Protein AF-A0A2P2KFC8-F1 (afdb_monomer_lite)

Structure (mmCIF, N/CA/C/O backbone):
data_AF-A0A2P2KFC8-F1
#
_entry.id   AF-A0A2P2KFC8-F1
#
loop_
_atom_site.group_PDB
_atom_site.id
_atom_site.type_symbol
_atom_site.label_atom_id
_atom_site.label_alt_id
_atom_site.label_comp_id
_atom_site.label_asym_id
_atom_site.label_entity_id
_atom_site.label_seq_id
_atom_site.pdbx_PDB_ins_code
_atom_site.Cartn_x
_atom_site.Cartn_y
_atom_site.Cartn_z
_atom_site.occupancy
_atom_site.B_iso_or_equiv
_atom_site.auth_seq_id
_atom_site.auth_comp_id
_atom_site.auth_asym_id
_atom_site.auth_atom_id
_atom_site.pdbx_PDB_model_num
ATOM 1 N N . MET A 1 1 ? 71.894 32.673 24.451 1.00 42.66 1 MET A N 1
ATOM 2 C CA . MET A 1 1 ? 70.711 32.259 25.235 1.00 42.66 1 MET A CA 1
ATOM 3 C C . MET A 1 1 ? 69.580 32.000 24.252 1.00 42.66 1 MET A C 1
ATOM 5 O O . MET A 1 1 ? 69.149 32.942 23.603 1.00 42.66 1 MET A O 1
ATOM 9 N N . ASN A 1 2 ? 69.196 30.736 24.054 1.00 50.53 2 ASN A N 1
ATOM 10 C CA . ASN A 1 2 ? 68.074 30.363 23.182 1.00 50.53 2 ASN A CA 1
ATOM 11 C C . ASN A 1 2 ? 66.739 30.653 23.893 1.00 50.53 2 ASN A C 1
ATOM 13 O O . ASN A 1 2 ? 66.650 30.375 25.091 1.00 50.53 2 ASN A O 1
ATOM 17 N N . PRO A 1 3 ? 65.706 31.169 23.203 1.00 61.44 3 PRO A N 1
ATOM 18 C CA . PRO A 1 3 ? 64.379 31.303 23.787 1.00 61.44 3 PRO A CA 1
ATOM 19 C C . PRO A 1 3 ? 63.729 29.922 23.954 1.00 61.44 3 PRO A C 1
ATOM 21 O O . PRO A 1 3 ? 63.793 29.071 23.066 1.00 61.44 3 PRO A O 1
ATOM 24 N N . VAL A 1 4 ? 63.118 29.702 25.118 1.00 58.75 4 VAL A N 1
ATOM 25 C CA . VAL A 1 4 ? 62.389 28.475 25.461 1.00 58.75 4 VAL A CA 1
ATOM 26 C C . VAL A 1 4 ? 61.077 28.436 24.657 1.00 58.75 4 VAL A C 1
ATOM 28 O O . VAL A 1 4 ? 60.384 29.456 24.612 1.00 58.75 4 VAL A O 1
ATOM 31 N N . PRO A 1 5 ? 60.699 27.312 24.020 1.00 57.22 5 PRO A N 1
ATOM 32 C CA . PRO A 1 5 ? 59.450 27.231 23.269 1.00 57.22 5 PRO A CA 1
ATOM 33 C C . PRO A 1 5 ? 58.244 27.254 24.216 1.00 57.22 5 PRO A C 1
ATOM 35 O O . PRO A 1 5 ? 58.197 26.492 25.181 1.00 57.22 5 PRO A O 1
ATOM 38 N N . PHE A 1 6 ? 57.244 28.084 23.915 1.00 58.66 6 PHE A N 1
ATOM 39 C CA . PHE A 1 6 ? 55.929 28.008 24.551 1.00 58.66 6 PHE A CA 1
ATOM 40 C C . PHE A 1 6 ? 55.237 26.702 24.141 1.00 58.66 6 PHE A C 1
ATOM 42 O O . PHE A 1 6 ? 54.884 26.517 22.976 1.00 58.66 6 PHE A O 1
ATOM 49 N N . THR A 1 7 ? 55.012 25.801 25.093 1.00 61.75 7 THR A N 1
ATOM 50 C CA . THR A 1 7 ? 54.136 24.639 24.918 1.00 61.75 7 THR A CA 1
ATOM 51 C C . THR A 1 7 ? 52.706 25.029 25.291 1.00 61.75 7 THR A C 1
ATOM 53 O O . THR A 1 7 ? 52.399 25.315 26.446 1.00 61.75 7 THR A O 1
ATOM 56 N N . ALA A 1 8 ? 51.813 25.073 24.299 1.00 62.62 8 ALA A N 1
ATOM 57 C CA . ALA A 1 8 ? 50.383 25.256 24.534 1.00 62.62 8 ALA A CA 1
ATOM 58 C C . ALA A 1 8 ? 49.813 24.024 25.258 1.00 62.62 8 ALA A C 1
ATOM 60 O O . ALA A 1 8 ? 50.032 22.890 24.827 1.00 62.62 8 ALA A O 1
ATOM 61 N N . ALA A 1 9 ? 49.091 24.242 26.359 1.00 69.00 9 ALA A N 1
ATOM 62 C CA . ALA A 1 9 ? 48.398 23.174 27.072 1.00 69.00 9 ALA A CA 1
ATOM 63 C C . ALA A 1 9 ? 47.293 22.556 26.185 1.00 69.00 9 ALA A C 1
ATOM 65 O O . ALA A 1 9 ? 46.643 23.286 25.429 1.00 69.00 9 ALA A O 1
ATOM 66 N N . PRO A 1 10 ? 47.061 21.231 26.258 1.00 69.94 10 PRO A N 1
ATOM 67 C CA . PRO A 1 10 ? 46.001 20.584 25.494 1.00 69.94 10 PRO A CA 1
ATOM 68 C C . PRO A 1 10 ? 44.621 21.129 25.910 1.00 69.94 10 PRO A C 1
ATOM 70 O O . PRO A 1 10 ? 44.407 21.399 27.095 1.00 69.94 10 PRO A O 1
ATOM 73 N N . PRO A 1 11 ? 43.678 21.299 24.961 1.00 68.44 11 PRO A N 1
ATOM 74 C CA . PRO A 1 11 ? 42.333 21.763 25.278 1.00 68.44 11 PRO A CA 1
ATOM 75 C C . PRO A 1 11 ? 41.652 20.795 26.259 1.00 68.44 11 PRO A C 1
ATOM 77 O O . PRO A 1 11 ? 41.889 19.584 26.179 1.00 68.44 11 PRO A O 1
ATOM 80 N N . PRO A 1 12 ? 40.809 21.298 27.181 1.00 71.44 12 PRO A N 1
ATOM 81 C CA . PRO A 1 12 ? 40.103 20.447 28.126 1.00 71.44 12 PRO A CA 1
ATOM 82 C C . PRO A 1 12 ? 39.275 19.392 27.372 1.00 71.44 12 PRO A C 1
ATOM 84 O O . PRO A 1 12 ? 38.694 19.704 26.326 1.00 71.44 12 PRO A O 1
ATOM 87 N N . PRO A 1 13 ? 39.213 18.145 27.873 1.00 69.75 13 PRO A N 1
ATOM 88 C CA . PRO A 1 13 ? 38.404 17.115 27.250 1.00 69.75 13 PRO A CA 1
ATOM 89 C C . PRO A 1 13 ? 36.943 17.561 27.266 1.00 69.75 13 PRO A C 1
ATOM 91 O O . PRO A 1 13 ? 36.371 17.806 28.329 1.00 69.75 13 PRO A O 1
ATOM 94 N N . TRP A 1 14 ? 36.344 17.677 26.081 1.00 67.06 14 TRP A N 1
ATOM 95 C CA . TRP A 1 14 ? 34.904 17.855 25.937 1.00 67.06 14 TRP A CA 1
ATOM 96 C C . TRP A 1 14 ? 34.192 16.778 26.768 1.00 67.06 14 TRP A C 1
ATOM 98 O O . TRP A 1 14 ? 34.606 15.613 26.696 1.00 67.06 14 TRP A O 1
ATOM 108 N N . PRO A 1 15 ? 33.144 17.115 27.545 1.00 66.31 15 PRO A N 1
ATOM 109 C CA . PRO A 1 15 ? 32.332 16.099 28.194 1.00 66.31 15 PRO A CA 1
ATOM 110 C C . PRO A 1 15 ? 31.900 15.101 27.126 1.00 66.31 15 PRO A C 1
ATOM 112 O O . PRO A 1 15 ? 31.372 15.506 26.087 1.00 66.31 15 PRO A O 1
ATOM 115 N N . GLN A 1 16 ? 32.173 13.813 27.347 1.00 58.12 16 GLN A N 1
ATOM 116 C CA . GLN A 1 16 ? 31.699 12.765 26.456 1.00 58.12 16 GLN A CA 1
ATOM 117 C C . GLN A 1 16 ? 30.181 12.923 26.358 1.00 58.12 16 GLN A C 1
ATOM 119 O O . GLN A 1 16 ? 29.468 12.674 27.329 1.00 58.12 16 GLN A O 1
ATOM 124 N N . MET A 1 17 ? 29.693 13.405 25.211 1.00 55.25 17 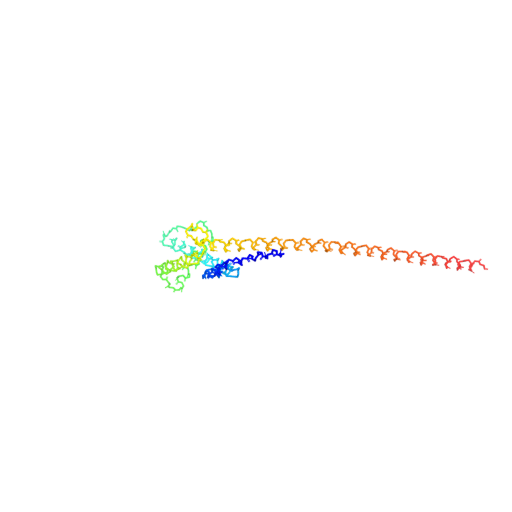MET A N 1
ATOM 125 C CA . MET A 1 17 ? 28.272 13.395 24.898 1.00 55.25 17 MET A CA 1
ATOM 126 C C . MET A 1 17 ? 27.861 11.931 24.900 1.00 55.25 17 MET A C 1
ATOM 128 O O . MET A 1 17 ? 28.102 11.205 23.935 1.00 55.25 17 MET A O 1
ATOM 132 N N . VAL A 1 18 ? 27.300 11.482 26.020 1.00 56.09 18 VAL A N 1
ATOM 133 C CA . VAL A 1 18 ? 26.642 10.187 26.106 1.00 56.09 18 VAL A CA 1
ATOM 134 C C . VAL A 1 18 ? 25.615 10.186 24.972 1.00 56.09 18 VAL A C 1
ATOM 136 O O . VAL A 1 18 ? 24.834 11.142 24.890 1.00 56.09 18 VAL A O 1
ATOM 139 N N . PRO A 1 19 ? 25.636 9.203 24.051 1.00 56.59 19 PRO A N 1
ATOM 140 C CA . PRO A 1 19 ? 24.612 9.110 23.024 1.00 56.59 19 PRO A CA 1
ATOM 141 C C . PRO A 1 19 ? 23.253 9.200 23.721 1.00 56.59 19 PRO A C 1
ATOM 143 O O . PRO A 1 19 ? 23.065 8.472 24.704 1.00 56.59 19 PRO A O 1
ATOM 146 N N . PRO A 1 20 ? 22.334 10.084 23.285 1.00 60.25 20 PRO A N 1
ATOM 147 C CA . PRO A 1 20 ? 20.998 10.119 23.851 1.00 60.25 20 PRO A CA 1
ATOM 148 C C . PRO A 1 20 ? 20.475 8.689 23.840 1.00 60.25 20 PRO A C 1
ATOM 150 O O . PRO A 1 20 ? 20.523 8.034 22.792 1.00 60.25 20 PRO A O 1
ATOM 153 N N . TYR A 1 21 ? 20.079 8.187 25.014 1.00 48.47 21 TYR A N 1
ATOM 154 C CA . TYR A 1 21 ? 19.440 6.882 25.149 1.00 48.47 21 TYR A CA 1
ATOM 155 C C . TYR A 1 21 ? 18.444 6.760 23.992 1.00 48.47 21 TYR A C 1
ATOM 157 O O . TYR A 1 21 ? 17.629 7.675 23.838 1.00 48.47 21 TYR A O 1
ATOM 165 N N . PRO A 1 22 ? 18.532 5.738 23.118 1.00 53.19 22 PRO A N 1
ATOM 166 C CA . PRO A 1 22 ? 17.584 5.630 22.028 1.00 53.19 22 PRO A CA 1
ATOM 167 C C . PRO A 1 22 ? 16.204 5.572 22.668 1.00 53.19 22 PRO A C 1
ATOM 169 O O . PRO A 1 22 ? 15.913 4.635 23.414 1.00 53.19 22 PRO A O 1
ATOM 172 N N . SER A 1 23 ? 15.393 6.609 22.431 1.00 53.78 23 SER A N 1
ATOM 173 C CA . SER A 1 23 ? 14.038 6.679 22.956 1.00 53.78 23 SER A CA 1
ATOM 174 C C . SER A 1 23 ? 13.364 5.336 22.660 1.00 53.78 23 SER A C 1
ATOM 176 O O . SER A 1 23 ? 13.475 4.861 21.523 1.00 53.78 23 SER A O 1
ATOM 178 N N . PRO A 1 24 ? 12.685 4.695 23.628 1.00 52.31 24 PRO A N 1
ATOM 179 C CA . PRO A 1 24 ? 12.022 3.398 23.437 1.00 52.31 24 PRO A CA 1
ATOM 180 C C . PRO A 1 24 ? 11.075 3.353 22.222 1.00 52.31 24 PRO A C 1
ATOM 182 O O . PRO A 1 24 ? 10.747 2.287 21.710 1.00 52.31 24 PRO A O 1
ATOM 185 N N . SER A 1 25 ? 10.679 4.524 21.721 1.00 54.34 25 SER A N 1
ATOM 186 C CA . SER A 1 25 ? 9.825 4.743 20.558 1.00 54.34 25 SER A CA 1
ATOM 187 C C . SER A 1 25 ? 10.565 4.854 19.201 1.00 54.34 25 SER A C 1
ATOM 189 O O . SER A 1 25 ? 9.947 4.765 18.138 1.00 54.34 25 SER A O 1
ATOM 191 N N . SER A 1 26 ? 11.906 4.865 19.181 1.00 57.12 26 SER A N 1
ATOM 192 C CA . SER A 1 26 ? 12.724 4.785 17.950 1.00 57.12 26 SER A CA 1
ATOM 193 C C . SER A 1 26 ? 12.387 3.551 17.092 1.00 57.12 26 SER A C 1
ATOM 195 O O . SER A 1 26 ? 12.482 3.581 15.862 1.00 57.12 26 SER A O 1
ATOM 197 N N . GLY A 1 27 ? 11.917 2.469 17.727 1.00 69.44 27 GLY A N 1
ATOM 198 C CA . GLY A 1 27 ? 11.456 1.267 17.037 1.00 69.44 27 GLY A CA 1
ATOM 199 C C . GLY A 1 27 ? 10.165 1.460 16.235 1.00 69.44 27 GLY A C 1
ATOM 200 O O . GLY A 1 27 ? 10.021 0.834 15.183 1.00 69.44 27 GLY A O 1
ATOM 201 N N . PHE A 1 28 ? 9.237 2.319 16.674 1.00 83.50 28 PHE A N 1
ATOM 202 C CA . PHE A 1 28 ? 7.947 2.498 15.998 1.00 83.50 28 PHE A CA 1
ATOM 203 C C . PHE A 1 28 ? 8.134 3.052 14.585 1.00 83.50 28 PHE A C 1
ATOM 205 O O . PHE A 1 28 ? 7.653 2.447 13.630 1.00 83.50 28 PHE A O 1
ATOM 212 N N . TRP A 1 29 ? 8.932 4.117 14.437 1.00 88.12 29 TRP A N 1
ATOM 213 C CA . TRP A 1 29 ? 9.228 4.778 13.155 1.00 88.12 29 TRP A CA 1
ATOM 214 C C . TRP A 1 29 ? 10.119 3.960 12.203 1.00 88.12 29 TRP A C 1
ATOM 216 O O . TRP A 1 29 ? 10.545 4.442 11.147 1.00 88.12 29 TRP A O 1
ATOM 226 N N . GLY A 1 30 ? 10.405 2.699 12.533 1.00 86.19 30 GLY A N 1
ATOM 227 C CA . GLY A 1 30 ? 11.004 1.747 11.609 1.00 86.19 30 GLY A CA 1
ATOM 228 C C . GLY A 1 30 ? 10.066 1.453 10.434 1.00 86.19 30 GLY A C 1
ATOM 229 O O . GLY A 1 30 ? 8.894 1.155 10.626 1.00 86.19 30 GLY A O 1
ATOM 230 N N . ASN A 1 31 ? 10.585 1.475 9.200 1.00 83.75 31 ASN A N 1
ATOM 231 C CA . ASN A 1 31 ? 9.779 1.302 7.979 1.00 83.75 31 ASN A CA 1
ATOM 232 C C . ASN A 1 31 ? 8.887 0.042 8.013 1.00 83.75 31 ASN A C 1
ATOM 234 O O . ASN A 1 31 ? 7.701 0.118 7.711 1.00 83.75 31 ASN A O 1
ATOM 238 N N . ARG A 1 32 ? 9.438 -1.107 8.434 1.00 86.81 32 ARG A N 1
ATOM 239 C CA . ARG A 1 32 ? 8.676 -2.361 8.541 1.00 86.81 32 ARG A CA 1
ATOM 240 C C . ARG A 1 32 ? 7.545 -2.262 9.568 1.00 86.81 32 ARG A C 1
ATOM 242 O O . ARG A 1 32 ? 6.440 -2.699 9.272 1.00 86.81 32 ARG A O 1
ATOM 249 N N . ASN A 1 33 ? 7.819 -1.648 10.716 1.00 88.81 33 ASN A N 1
ATOM 250 C CA . ASN A 1 33 ? 6.876 -1.536 11.824 1.00 88.81 33 ASN A CA 1
ATOM 251 C C . ASN A 1 33 ? 5.736 -0.575 11.477 1.00 88.81 33 ASN A C 1
ATOM 253 O O . ASN A 1 33 ? 4.576 -0.954 11.591 1.00 88.81 33 ASN A O 1
ATOM 257 N N . VAL A 1 34 ? 6.040 0.622 10.957 1.00 90.69 34 VAL A N 1
ATOM 258 C CA . VAL A 1 34 ? 5.005 1.561 10.487 1.00 90.69 34 VAL A CA 1
ATOM 259 C C . VAL A 1 34 ? 4.149 0.927 9.392 1.00 90.69 34 VAL A C 1
ATOM 261 O O . VAL A 1 34 ? 2.929 1.048 9.420 1.00 90.69 34 VAL A O 1
ATOM 264 N N . HIS A 1 35 ? 4.764 0.219 8.440 1.00 90.50 35 HIS A N 1
ATOM 265 C CA . HIS A 1 35 ? 4.032 -0.446 7.359 1.00 90.50 35 HIS A CA 1
ATOM 266 C C . HIS A 1 35 ? 3.086 -1.541 7.869 1.00 90.50 35 HIS A C 1
ATOM 268 O O . HIS A 1 35 ? 1.943 -1.618 7.426 1.00 90.50 35 HIS A O 1
ATOM 274 N N . GLU A 1 36 ? 3.541 -2.377 8.801 1.00 92.38 36 GLU A N 1
ATOM 275 C CA . GLU A 1 36 ? 2.716 -3.410 9.433 1.00 92.38 36 GLU A CA 1
ATOM 276 C C . GLU A 1 36 ? 1.563 -2.800 10.239 1.00 92.38 36 GLU A C 1
ATOM 278 O O . GLU A 1 36 ? 0.415 -3.189 10.044 1.00 92.38 36 GLU A O 1
ATOM 283 N N . ARG A 1 37 ? 1.828 -1.763 11.045 1.00 91.62 37 ARG A N 1
ATOM 284 C CA . ARG A 1 3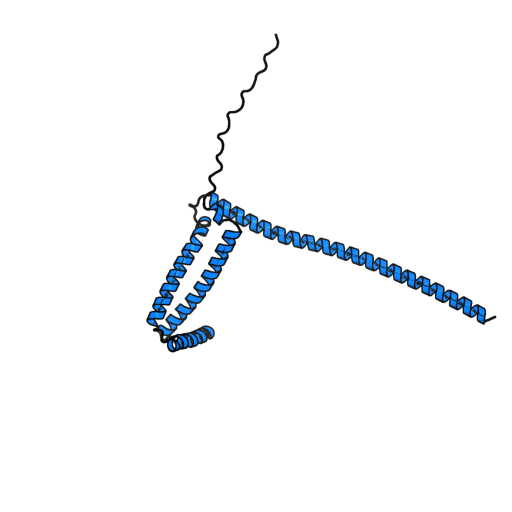7 ? 0.787 -1.056 11.810 1.00 91.62 37 ARG A CA 1
ATOM 285 C C . ARG A 1 37 ? -0.251 -0.389 10.914 1.00 91.62 37 ARG A C 1
ATOM 287 O O . ARG A 1 37 ? -1.439 -0.464 11.204 1.00 91.62 37 ARG A O 1
ATOM 294 N N . LEU A 1 38 ? 0.171 0.227 9.809 1.00 93.25 38 LEU A N 1
ATOM 295 C CA . LEU A 1 38 ? -0.758 0.807 8.835 1.00 93.25 38 LEU A CA 1
ATOM 296 C C . LEU A 1 38 ? -1.603 -0.263 8.135 1.00 93.25 38 LEU A C 1
ATOM 298 O O . LEU A 1 38 ? -2.777 -0.016 7.868 1.00 93.25 38 LEU A O 1
ATOM 302 N N . ARG A 1 39 ? -1.040 -1.448 7.867 1.00 95.06 39 ARG A N 1
ATOM 303 C CA . ARG A 1 39 ? -1.798 -2.587 7.332 1.00 95.06 39 ARG A CA 1
ATOM 304 C C . ARG A 1 39 ? -2.853 -3.062 8.331 1.00 95.06 39 ARG A C 1
ATOM 306 O O . ARG A 1 39 ? -4.022 -3.127 7.979 1.00 95.06 39 ARG A O 1
ATOM 313 N N . GLU A 1 40 ? -2.462 -3.316 9.576 1.00 94.94 40 GLU A N 1
ATOM 314 C CA . GLU A 1 40 ? -3.395 -3.733 10.631 1.00 94.94 40 GLU A CA 1
ATOM 315 C C . GLU A 1 40 ? -4.503 -2.697 10.875 1.00 94.94 40 GLU A C 1
ATOM 317 O O . GLU A 1 40 ? -5.654 -3.057 11.139 1.00 94.94 40 GLU A O 1
ATOM 322 N N . LEU A 1 41 ? -4.168 -1.405 10.796 1.00 95.88 41 LEU A N 1
ATOM 323 C CA . LEU A 1 41 ? -5.133 -0.314 10.890 1.00 95.88 41 LEU A CA 1
ATOM 324 C C . LEU A 1 41 ? -6.102 -0.332 9.702 1.00 95.88 41 LEU A C 1
ATOM 326 O O . LEU A 1 41 ? -7.305 -0.176 9.895 1.00 95.88 41 LEU A O 1
ATOM 330 N N . GLN A 1 42 ? -5.604 -0.556 8.483 1.00 96.19 42 GLN A N 1
ATOM 331 C CA . GLN A 1 42 ? -6.437 -0.680 7.287 1.00 96.19 42 GLN A CA 1
ATOM 332 C C . GLN A 1 42 ? -7.414 -1.860 7.394 1.00 96.19 42 GLN A C 1
ATOM 334 O O . GLN A 1 42 ? -8.597 -1.692 7.093 1.00 96.19 42 GLN A O 1
ATOM 339 N N . ASP A 1 43 ? -6.951 -3.015 7.873 1.00 96.00 43 ASP A N 1
ATOM 340 C CA . ASP A 1 43 ? -7.789 -4.200 8.083 1.00 96.00 43 ASP A CA 1
ATOM 341 C C . ASP A 1 43 ? -8.850 -3.942 9.165 1.00 96.00 43 ASP A C 1
ATOM 343 O O . ASP A 1 43 ? -10.027 -4.266 8.998 1.00 96.00 43 ASP A O 1
ATOM 347 N N . THR A 1 44 ? -8.460 -3.277 10.257 1.00 96.38 44 THR A N 1
ATOM 348 C CA . THR A 1 44 ? -9.385 -2.926 11.346 1.00 96.38 44 THR A CA 1
ATOM 349 C C . THR A 1 44 ? -10.420 -1.892 10.891 1.00 96.38 44 THR A C 1
ATOM 351 O O . THR A 1 44 ? -11.586 -2.002 11.259 1.00 96.38 44 THR A O 1
ATOM 354 N N . LEU A 1 45 ? -10.050 -0.935 10.033 1.00 95.94 45 LEU A N 1
ATOM 355 C CA . LEU A 1 45 ? -10.988 0.007 9.411 1.00 95.94 45 LEU A CA 1
ATOM 356 C C . LEU A 1 45 ? -11.952 -0.676 8.436 1.00 95.94 45 LEU A C 1
ATOM 358 O O . LEU A 1 45 ? -13.118 -0.291 8.365 1.00 95.94 45 LEU A O 1
ATOM 362 N N . ALA A 1 46 ? -11.492 -1.674 7.679 1.00 95.81 46 ALA A N 1
ATOM 363 C CA . ALA A 1 46 ? -12.369 -2.459 6.814 1.00 95.81 46 ALA A CA 1
ATOM 364 C C . ALA A 1 46 ? -13.421 -3.211 7.643 1.00 95.81 46 ALA A C 1
ATOM 366 O O . ALA A 1 46 ? -14.607 -3.164 7.316 1.00 95.81 46 ALA A O 1
ATOM 367 N N . LEU A 1 47 ? -13.002 -3.812 8.761 1.00 95.81 47 LEU A N 1
ATOM 368 C CA . LEU A 1 47 ? -13.908 -4.456 9.708 1.00 95.81 47 LEU A CA 1
ATOM 369 C C . LEU A 1 47 ? -14.865 -3.450 10.370 1.00 95.81 47 LEU A C 1
ATOM 371 O O . LEU A 1 47 ? -16.051 -3.737 10.487 1.00 95.81 47 LEU A O 1
ATOM 375 N N . ALA A 1 48 ? -14.389 -2.252 10.726 1.00 95.19 48 ALA A N 1
ATOM 376 C CA . ALA A 1 48 ? -15.225 -1.171 11.257 1.00 95.19 48 ALA A CA 1
ATOM 377 C C . ALA A 1 48 ? -16.361 -0.800 10.300 1.00 95.19 48 ALA A C 1
ATOM 379 O O . ALA A 1 48 ? -17.509 -0.675 10.710 1.00 95.19 48 ALA A O 1
ATOM 380 N N . LYS A 1 49 ? -16.037 -0.657 9.009 1.00 94.38 49 LYS A N 1
ATOM 381 C CA . LYS A 1 49 ? -17.014 -0.339 7.961 1.00 94.38 49 LYS A CA 1
ATOM 382 C C . LYS A 1 49 ? -18.020 -1.465 7.753 1.00 94.38 49 LYS A C 1
ATOM 384 O O . LYS A 1 49 ? -19.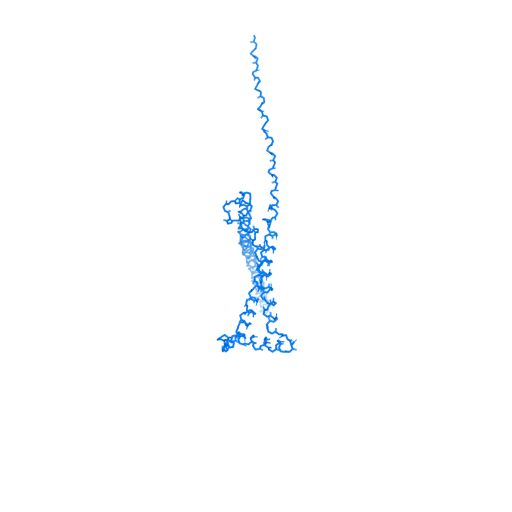181 -1.186 7.485 1.00 94.38 49 LYS A O 1
ATOM 389 N N . ALA A 1 50 ? -17.588 -2.721 7.852 1.00 92.44 50 ALA A N 1
ATOM 390 C CA . ALA A 1 50 ? -18.502 -3.858 7.792 1.00 92.44 50 ALA A CA 1
ATOM 391 C C . ALA A 1 50 ? -19.457 -3.863 8.998 1.00 92.44 50 ALA A C 1
ATOM 393 O O . ALA A 1 50 ? -20.663 -3.973 8.812 1.00 92.44 50 ALA A O 1
ATOM 394 N N . MET A 1 51 ? -18.925 -3.646 10.205 1.00 93.88 51 MET A N 1
ATOM 395 C CA . MET A 1 51 ? -19.711 -3.552 11.439 1.00 93.88 51 MET A CA 1
ATOM 396 C C . MET A 1 51 ? -20.698 -2.377 11.409 1.00 93.88 51 MET A C 1
ATOM 398 O O . MET A 1 51 ? -21.830 -2.511 11.856 1.00 93.88 51 MET A O 1
ATOM 402 N N . GLN A 1 52 ? -20.301 -1.235 10.841 1.00 92.56 52 GLN A N 1
ATOM 403 C CA . GLN A 1 52 ? -21.197 -0.097 10.640 1.00 92.56 52 GLN A CA 1
ATOM 404 C C . GLN A 1 52 ? -22.423 -0.494 9.805 1.00 92.56 52 GLN A C 1
ATOM 406 O O . GLN A 1 52 ? -23.541 -0.193 10.204 1.00 92.56 52 GLN A O 1
ATOM 411 N N . LYS A 1 53 ? -22.224 -1.208 8.689 1.00 90.69 53 LYS A N 1
ATOM 412 C CA . LYS A 1 53 ? -23.335 -1.671 7.846 1.00 90.69 53 LYS A CA 1
ATOM 413 C C . LYS A 1 53 ? -24.245 -2.661 8.566 1.00 90.69 53 LYS A C 1
ATOM 415 O O . LYS A 1 53 ? -25.454 -2.587 8.410 1.00 90.69 53 LYS A O 1
ATOM 420 N N . GLU A 1 54 ? -23.677 -3.576 9.352 1.00 87.75 54 GLU A N 1
ATOM 421 C CA . GLU A 1 54 ? -24.468 -4.503 10.172 1.00 87.75 54 GLU A CA 1
ATOM 422 C C . GLU A 1 54 ? -25.348 -3.742 11.174 1.00 87.75 54 GLU A C 1
ATOM 424 O O . GLU A 1 54 ? -26.535 -4.030 11.301 1.00 87.75 54 GLU A O 1
ATOM 429 N N . LEU A 1 55 ? -24.792 -2.730 11.848 1.00 91.44 55 LEU A N 1
ATOM 430 C CA . LEU A 1 55 ? -25.552 -1.886 12.771 1.00 91.44 55 LEU A CA 1
ATOM 431 C C . LEU A 1 55 ? -26.640 -1.072 12.059 1.00 91.44 55 LEU A C 1
ATOM 433 O O . LEU A 1 55 ? -27.730 -0.936 12.603 1.00 91.44 55 LEU A O 1
ATOM 437 N N . GLU A 1 56 ? -26.371 -0.555 10.858 1.00 90.38 56 GLU A N 1
ATOM 438 C CA . GLU A 1 56 ? -27.372 0.137 10.033 1.00 90.38 56 GLU A CA 1
ATOM 439 C C . GLU A 1 56 ? -28.554 -0.790 9.700 1.00 90.38 56 GLU A C 1
ATOM 441 O O . GLU A 1 56 ? -29.701 -0.392 9.887 1.00 90.38 56 GLU A O 1
ATOM 446 N N . VAL A 1 57 ? -28.282 -2.043 9.319 1.00 88.06 57 VAL A N 1
ATOM 447 C CA . VAL A 1 57 ? -29.308 -3.070 9.056 1.00 88.06 57 VAL A CA 1
ATOM 448 C C . VAL A 1 57 ? -30.111 -3.407 10.319 1.00 88.06 57 VAL A C 1
ATOM 450 O O . VAL A 1 57 ? -31.336 -3.478 10.293 1.00 88.06 57 VAL A O 1
ATOM 453 N N . LEU A 1 58 ? -29.450 -3.559 11.468 1.00 88.12 58 LEU A N 1
ATOM 454 C CA . LEU A 1 58 ? -30.143 -3.806 12.739 1.00 88.12 58 LEU A CA 1
ATOM 455 C C . LEU A 1 58 ? -31.069 -2.647 13.136 1.00 88.12 58 LEU A C 1
ATOM 457 O O . LEU A 1 58 ? -32.139 -2.876 13.701 1.00 88.12 58 LEU A O 1
ATOM 461 N N . VAL A 1 59 ? -30.671 -1.406 12.845 1.00 87.81 59 VAL A N 1
ATOM 462 C CA . VAL A 1 59 ? -31.501 -0.218 13.080 1.00 87.81 59 VAL A CA 1
ATOM 463 C C . VAL A 1 59 ? -32.723 -0.220 12.160 1.00 87.81 59 VAL A C 1
ATOM 465 O O . VAL A 1 59 ? -33.831 -0.026 12.658 1.00 87.81 59 VAL A O 1
ATOM 468 N N . THR A 1 60 ? -32.560 -0.504 10.862 1.00 85.06 60 THR A N 1
ATOM 469 C CA . THR A 1 60 ? -33.696 -0.561 9.922 1.00 85.06 60 THR A CA 1
ATOM 470 C C . THR A 1 60 ? -34.685 -1.667 10.282 1.00 85.06 60 THR A C 1
ATOM 472 O O . THR A 1 60 ? -35.890 -1.421 10.281 1.00 85.06 60 THR A O 1
ATOM 475 N N . MET A 1 61 ? -34.189 -2.842 10.685 1.00 82.56 61 MET A N 1
ATOM 476 C CA . MET A 1 61 ? -35.020 -3.957 11.156 1.00 82.56 61 MET A CA 1
ATOM 477 C C . MET A 1 61 ? -35.804 -3.620 12.425 1.00 82.56 61 MET A C 1
ATOM 479 O O . MET A 1 61 ? -36.968 -3.992 12.552 1.00 82.56 61 MET A O 1
ATOM 483 N N . ARG A 1 62 ? -35.177 -2.926 13.384 1.00 80.75 62 ARG A N 1
ATOM 484 C CA . ARG A 1 62 ? -35.831 -2.536 14.641 1.00 80.75 62 ARG A CA 1
ATOM 485 C C . ARG A 1 62 ? -36.920 -1.489 14.412 1.00 80.75 62 ARG A C 1
ATOM 487 O O . ARG A 1 62 ? -37.968 -1.555 15.049 1.00 80.75 62 ARG A O 1
ATOM 494 N N . ASP A 1 63 ? -36.661 -0.515 13.546 1.00 78.81 63 ASP A N 1
ATOM 495 C CA . ASP A 1 63 ? -37.530 0.651 13.389 1.00 78.81 63 ASP A CA 1
ATOM 496 C C . ASP A 1 63 ? -38.728 0.385 12.450 1.00 78.81 63 ASP A C 1
ATOM 498 O O . ASP A 1 63 ? -39.546 1.284 12.253 1.00 78.81 63 ASP A O 1
ATOM 502 N N . ASN A 1 64 ? -38.867 -0.831 11.882 1.00 62.81 64 ASN A N 1
ATOM 503 C CA . ASN A 1 64 ? -39.858 -1.177 10.841 1.00 62.81 64 ASN A CA 1
ATOM 504 C C . ASN A 1 64 ? -39.911 -0.130 9.710 1.00 62.81 64 ASN A C 1
ATOM 506 O O . ASN A 1 64 ? -40.939 0.060 9.050 1.00 62.81 64 ASN A O 1
ATOM 510 N N . ALA A 1 65 ? -38.806 0.591 9.511 1.00 56.78 65 ALA A N 1
ATOM 511 C CA . ALA A 1 65 ? -38.691 1.589 8.473 1.00 56.78 65 ALA A CA 1
ATOM 512 C C . ALA A 1 65 ? -38.752 0.847 7.135 1.00 56.78 65 ALA A C 1
ATOM 514 O O . ALA A 1 65 ? -38.112 -0.191 6.976 1.00 56.78 65 ALA A O 1
ATOM 515 N N . GLY A 1 66 ? -39.579 1.341 6.209 1.00 56.50 66 GLY A N 1
ATOM 516 C CA . GLY A 1 66 ? -39.782 0.728 4.896 1.00 56.50 66 GLY A CA 1
ATOM 517 C C . GLY A 1 66 ? -38.466 0.427 4.161 1.00 56.50 66 GLY A C 1
ATOM 518 O O . GLY A 1 66 ? -37.417 0.955 4.534 1.00 56.50 66 GLY A O 1
ATOM 519 N N . PRO A 1 67 ? -38.520 -0.424 3.119 1.00 55.00 67 PRO A N 1
ATOM 520 C CA . PRO A 1 67 ? -37.338 -1.014 2.497 1.00 55.00 67 PRO A CA 1
ATOM 521 C C . PRO A 1 67 ? -36.295 0.052 2.167 1.00 55.00 67 PRO A C 1
ATOM 523 O O . PRO A 1 67 ? -36.625 1.087 1.586 1.00 55.00 67 PRO A O 1
ATOM 526 N N . ALA A 1 68 ? -35.048 -0.211 2.564 1.00 57.50 68 ALA A N 1
ATOM 527 C CA . ALA A 1 68 ? -33.926 0.689 2.343 1.00 57.50 68 ALA A CA 1
ATOM 528 C C . ALA A 1 68 ? -33.887 1.151 0.876 1.00 57.50 68 ALA A C 1
ATOM 530 O O . ALA A 1 68 ? -33.951 0.324 -0.033 1.00 57.50 68 ALA A O 1
ATOM 531 N N . GLU A 1 69 ? -33.746 2.460 0.644 1.00 59.50 69 GLU A N 1
ATOM 532 C CA . GLU A 1 69 ? -33.706 3.047 -0.709 1.00 59.50 69 GLU A CA 1
ATOM 533 C C . GLU A 1 69 ? -32.532 2.518 -1.564 1.00 59.50 69 GLU A C 1
ATOM 535 O O . GLU A 1 69 ? -32.514 2.688 -2.782 1.00 59.50 69 GLU A O 1
ATOM 540 N N . ASP A 1 70 ? -31.555 1.851 -0.940 1.00 65.06 70 ASP A N 1
ATOM 541 C CA . ASP A 1 70 ? -30.436 1.184 -1.603 1.00 65.06 70 ASP A CA 1
ATOM 542 C C . ASP A 1 70 ? -30.735 -0.313 -1.819 1.00 65.06 70 ASP A C 1
ATOM 544 O O . ASP A 1 70 ? -30.776 -1.099 -0.867 1.00 65.06 70 ASP A O 1
ATOM 548 N N . GLU A 1 71 ? -30.863 -0.727 -3.087 1.00 64.94 71 GLU A N 1
ATOM 549 C CA . GLU A 1 71 ? -31.074 -2.123 -3.510 1.00 64.94 71 GLU A CA 1
ATOM 550 C C . GLU A 1 71 ? -30.069 -3.105 -2.878 1.00 64.94 71 GLU A C 1
ATOM 552 O O . GLU A 1 71 ? -30.413 -4.255 -2.583 1.00 64.94 71 GLU A O 1
ATOM 557 N N . LYS A 1 72 ? -28.822 -2.675 -2.629 1.00 68.81 72 LYS A N 1
ATOM 558 C CA . LYS A 1 72 ? -27.818 -3.528 -1.972 1.00 68.81 72 LYS A CA 1
ATOM 559 C C . LYS A 1 72 ? -28.086 -3.687 -0.486 1.00 68.81 72 LYS A C 1
ATOM 561 O O . LYS A 1 72 ? -27.886 -4.784 0.030 1.00 68.81 72 LYS A O 1
ATOM 566 N N . MET A 1 73 ? -28.522 -2.628 0.192 1.00 64.00 73 MET A N 1
ATOM 567 C CA . MET A 1 73 ? -28.917 -2.717 1.598 1.00 64.00 73 MET A CA 1
ATOM 568 C C . MET A 1 73 ? -30.175 -3.562 1.751 1.00 64.00 73 MET A C 1
ATOM 570 O O . MET A 1 73 ? -30.188 -4.427 2.615 1.00 64.00 73 MET A O 1
ATOM 574 N N . ALA A 1 74 ? -31.163 -3.415 0.866 1.00 64.38 74 ALA A N 1
ATOM 575 C CA . ALA A 1 74 ? -32.368 -4.245 0.874 1.00 64.38 74 ALA A CA 1
ATOM 576 C C . ALA A 1 74 ? -32.046 -5.743 0.691 1.00 64.38 74 ALA A C 1
ATOM 578 O O . ALA A 1 74 ? -32.578 -6.595 1.401 1.00 64.38 74 ALA A O 1
ATOM 579 N N . SER A 1 75 ? -31.115 -6.085 -0.211 1.00 69.88 75 SER A N 1
ATOM 580 C CA . SER A 1 75 ? -30.660 -7.474 -0.374 1.00 69.88 75 SER A CA 1
ATOM 581 C C . SER A 1 75 ? -29.906 -8.010 0.850 1.00 69.88 75 SER A C 1
ATOM 583 O O . SER A 1 75 ? -29.981 -9.210 1.123 1.00 69.88 75 SER A O 1
ATOM 585 N N . ILE A 1 76 ? -29.153 -7.160 1.555 1.00 72.12 76 ILE A N 1
ATOM 586 C CA . ILE A 1 76 ? -28.440 -7.535 2.785 1.00 72.12 76 ILE A CA 1
ATOM 587 C C . ILE A 1 76 ? -29.436 -7.710 3.936 1.00 72.12 76 ILE A C 1
ATOM 589 O O . ILE A 1 76 ? -29.333 -8.692 4.661 1.00 72.12 76 ILE A O 1
ATOM 593 N N . ASP A 1 77 ? -30.416 -6.817 4.057 1.00 72.81 77 ASP A N 1
ATOM 594 C CA . ASP A 1 77 ? -31.472 -6.822 5.071 1.00 72.81 77 ASP A CA 1
ATOM 595 C C . ASP A 1 77 ? -32.293 -8.122 5.023 1.00 72.81 77 ASP A C 1
ATOM 597 O O . ASP A 1 77 ? -32.369 -8.858 6.008 1.00 72.81 77 ASP A O 1
ATOM 601 N N . VAL A 1 78 ? -32.777 -8.508 3.835 1.00 76.56 78 VAL A N 1
ATOM 602 C CA . VAL A 1 78 ? -33.528 -9.765 3.644 1.00 76.56 78 VAL A CA 1
ATOM 603 C C . VAL A 1 78 ? -32.667 -10.997 3.954 1.00 76.56 78 VAL A C 1
ATOM 605 O O . VAL A 1 78 ? -33.126 -11.938 4.605 1.00 76.56 78 VAL A O 1
ATOM 608 N N . GLY A 1 79 ? -31.406 -11.010 3.509 1.00 80.31 79 GLY A N 1
ATOM 609 C CA . GLY A 1 79 ? -30.487 -12.121 3.771 1.00 80.31 79 GLY A CA 1
ATOM 610 C C . GLY A 1 79 ? -30.115 -12.255 5.251 1.00 80.31 79 GLY A C 1
ATOM 611 O O . GLY A 1 79 ? -30.019 -13.369 5.767 1.00 80.31 79 GLY A O 1
ATOM 612 N N . PHE A 1 80 ? -29.935 -11.127 5.937 1.00 82.19 80 PHE A N 1
ATOM 613 C CA . PHE A 1 80 ? -29.581 -11.074 7.351 1.00 82.19 80 PHE A CA 1
ATOM 614 C C . PHE A 1 80 ? -30.765 -11.459 8.242 1.00 82.19 80 PHE A C 1
ATOM 616 O O . PHE A 1 80 ? -30.590 -12.242 9.172 1.00 82.19 80 PHE A O 1
ATOM 623 N N . SER A 1 81 ? -31.978 -11.010 7.908 1.00 82.19 81 SER A N 1
ATOM 624 C CA . SER A 1 81 ? -33.206 -11.378 8.623 1.00 82.19 81 SER A CA 1
ATOM 625 C C . SER A 1 81 ? -33.435 -12.887 8.561 1.00 82.19 81 SER A C 1
ATOM 627 O O . SER A 1 81 ? -33.534 -13.547 9.597 1.00 82.19 81 SER A O 1
ATOM 629 N N . LYS A 1 82 ? -33.364 -13.461 7.352 1.00 85.50 82 LYS A N 1
ATOM 630 C CA . LYS A 1 82 ? -33.463 -14.909 7.150 1.00 85.50 82 LYS A CA 1
ATOM 631 C C . LYS A 1 82 ? -32.403 -15.678 7.943 1.00 85.50 82 LYS A C 1
ATOM 633 O O . LYS A 1 82 ? -32.698 -16.714 8.526 1.00 85.50 82 LYS A O 1
ATOM 638 N N . TYR A 1 83 ? -31.170 -15.173 7.993 1.00 86.94 83 TYR A N 1
ATOM 639 C CA . TYR A 1 83 ? -30.103 -15.796 8.775 1.00 86.94 83 TYR A CA 1
ATOM 640 C C . TYR A 1 83 ? -30.405 -15.807 10.282 1.00 86.94 83 TYR A C 1
ATOM 642 O O . TYR A 1 83 ? -30.164 -16.822 10.941 1.00 86.94 83 TYR A O 1
ATOM 650 N N . LEU A 1 84 ? -30.929 -14.706 10.832 1.00 87.69 84 LEU A N 1
ATOM 651 C CA . LEU A 1 84 ? -31.313 -14.633 12.245 1.00 87.69 84 LEU A CA 1
ATOM 652 C C . LEU A 1 84 ? -32.448 -15.613 12.564 1.00 87.69 84 LEU A C 1
ATOM 654 O O . LEU A 1 84 ? -32.362 -16.324 13.567 1.00 87.69 84 LEU A O 1
ATOM 658 N N . GLU A 1 85 ? -33.450 -15.716 11.687 1.00 87.00 85 GLU A N 1
ATOM 659 C CA . GLU A 1 85 ? -34.542 -16.689 11.807 1.00 87.00 85 GLU A CA 1
ATOM 660 C C . GLU A 1 85 ? -34.032 -18.137 11.746 1.00 87.00 85 GLU A C 1
ATOM 662 O O . GLU A 1 85 ? -34.300 -18.928 12.656 1.00 87.00 85 GLU A O 1
ATOM 667 N N . ASP A 1 86 ? -33.222 -18.471 10.734 1.00 91.75 86 ASP A N 1
ATOM 668 C CA . ASP A 1 86 ? -32.638 -19.806 10.534 1.00 91.75 86 ASP A CA 1
ATOM 669 C C . ASP A 1 86 ? -31.798 -20.248 11.745 1.00 91.75 86 ASP A C 1
ATOM 671 O O . ASP A 1 86 ? -31.761 -21.428 12.112 1.00 91.75 86 ASP A O 1
ATOM 675 N N . LYS A 1 87 ? -31.105 -19.298 12.383 1.00 90.19 87 LYS A N 1
ATOM 676 C CA . LYS A 1 87 ? -30.258 -19.537 13.559 1.00 90.19 87 LYS A CA 1
ATOM 677 C C . LYS A 1 87 ? -30.978 -19.345 14.891 1.00 90.19 87 LYS A C 1
ATOM 679 O O . LYS A 1 87 ? -30.365 -19.616 15.923 1.00 90.19 87 LYS A O 1
ATOM 684 N N . LYS A 1 88 ? -32.251 -18.936 14.882 1.00 89.56 88 LYS A N 1
ATOM 685 C CA . LYS A 1 88 ? -33.044 -18.604 16.078 1.00 89.56 88 LYS A CA 1
ATOM 686 C C . LYS A 1 88 ? -32.325 -17.608 16.996 1.00 89.56 88 LYS A C 1
ATOM 688 O O . LYS A 1 88 ? -32.320 -17.770 18.216 1.00 89.56 88 LYS A O 1
ATOM 693 N N . ILE A 1 89 ? -31.669 -16.617 16.399 1.00 89.12 89 ILE A N 1
ATOM 694 C CA . ILE A 1 89 ? -30.961 -15.567 17.129 1.00 89.12 89 ILE A CA 1
ATOM 695 C C . ILE A 1 89 ? -31.960 -14.458 17.443 1.00 89.12 89 ILE A C 1
ATOM 697 O O . ILE A 1 89 ? -32.600 -13.919 16.544 1.00 89.12 89 ILE A O 1
ATOM 701 N N . ASP A 1 90 ? -32.077 -14.110 18.723 1.00 90.44 90 ASP A N 1
ATOM 702 C CA . ASP A 1 90 ? -32.881 -12.970 19.149 1.00 90.44 90 ASP A CA 1
ATOM 703 C C . ASP A 1 90 ? -32.272 -11.654 18.641 1.00 90.44 90 ASP A C 1
ATOM 705 O O . ASP A 1 90 ? -31.076 -11.398 18.809 1.00 90.44 90 ASP A O 1
ATOM 709 N N . LEU A 1 91 ? -33.109 -10.804 18.042 1.00 87.56 91 LEU A N 1
ATOM 710 C CA . LEU A 1 91 ? -32.685 -9.531 17.460 1.00 87.56 91 LEU A CA 1
ATOM 711 C C . LEU A 1 91 ? -32.101 -8.588 18.523 1.00 87.56 91 LEU A C 1
ATOM 713 O O . LEU A 1 91 ? -31.105 -7.913 18.265 1.00 87.56 91 LEU A O 1
ATOM 717 N N . GLY A 1 92 ? -32.684 -8.561 19.727 1.00 87.25 92 GLY A N 1
ATOM 718 C CA . GLY A 1 92 ? -32.194 -7.742 20.838 1.00 87.25 92 GLY A CA 1
ATOM 719 C C . GLY A 1 92 ? -30.820 -8.199 21.329 1.00 87.25 92 GLY A C 1
ATOM 720 O O . GLY A 1 92 ? -29.916 -7.382 21.523 1.00 87.25 92 GLY A O 1
ATOM 721 N N . MET A 1 93 ? -30.635 -9.513 21.461 1.00 89.19 93 MET A N 1
ATOM 722 C CA . MET A 1 93 ? -29.361 -10.130 21.815 1.00 89.19 93 MET A CA 1
ATOM 723 C C . MET A 1 93 ? -28.294 -9.888 20.739 1.00 89.19 93 MET A C 1
ATOM 725 O O . MET A 1 93 ? -27.173 -9.503 21.081 1.00 89.19 93 MET A O 1
ATOM 729 N N . GLN A 1 94 ? -28.631 -10.031 19.451 1.00 91.44 94 GLN A N 1
ATOM 730 C CA . GLN A 1 94 ? -27.716 -9.701 18.352 1.00 91.44 94 GLN A CA 1
ATOM 731 C C . GLN A 1 94 ? -27.320 -8.224 18.397 1.00 91.44 94 GLN A C 1
ATOM 733 O O . GLN A 1 94 ? -26.130 -7.922 18.384 1.00 91.44 94 GLN A O 1
ATOM 738 N N . ALA A 1 95 ? -28.281 -7.306 18.534 1.00 91.00 95 ALA A N 1
ATOM 739 C CA . ALA A 1 95 ? -28.000 -5.875 18.617 1.00 91.00 95 ALA A CA 1
ATOM 740 C C . ALA A 1 95 ? -27.067 -5.529 19.789 1.00 91.00 95 ALA A C 1
ATOM 742 O O . ALA A 1 95 ? -26.120 -4.755 19.624 1.00 91.00 95 ALA A O 1
ATOM 743 N N . PHE A 1 96 ? -27.270 -6.148 20.955 1.00 91.81 96 PHE A N 1
ATOM 744 C CA . PHE A 1 96 ? -26.370 -6.001 22.099 1.00 91.81 96 PHE A CA 1
ATOM 745 C C . PHE A 1 96 ? -24.946 -6.494 21.789 1.00 91.81 96 PHE A C 1
ATOM 747 O O . PHE A 1 96 ? -23.966 -5.804 22.090 1.00 91.81 96 PHE A O 1
ATOM 754 N N . HIS A 1 97 ? -24.807 -7.663 21.158 1.00 91.50 97 HIS A N 1
ATOM 755 C CA . HIS A 1 97 ? -23.504 -8.199 20.765 1.00 91.50 97 HIS A CA 1
ATOM 756 C C . HIS A 1 97 ? -22.802 -7.333 19.714 1.00 91.50 97 HIS A C 1
ATOM 758 O O . HIS A 1 97 ? -21.613 -7.050 19.881 1.00 91.50 97 HIS A O 1
ATOM 764 N N . SER A 1 98 ? -23.514 -6.856 18.690 1.00 92.81 98 SER A N 1
ATOM 765 C CA . SER A 1 98 ? -22.956 -5.999 17.637 1.00 92.81 98 SER A CA 1
ATOM 766 C C . SER A 1 98 ? -22.478 -4.657 18.202 1.00 92.81 98 SER A C 1
ATOM 768 O O . SER A 1 98 ? -21.375 -4.211 17.882 1.00 92.81 98 SER A O 1
ATOM 770 N N . VAL A 1 99 ? -23.222 -4.043 19.133 1.00 93.94 99 VAL A N 1
ATOM 771 C CA . VAL A 1 99 ? -22.783 -2.814 19.826 1.00 93.94 99 VAL A CA 1
ATOM 772 C C . VAL A 1 99 ? -21.534 -3.061 20.679 1.00 93.94 99 VAL A C 1
ATOM 774 O O . VAL A 1 99 ? -20.590 -2.268 20.645 1.00 93.94 99 VAL A O 1
ATOM 777 N N . ASN A 1 100 ? -21.471 -4.172 21.416 1.00 95.44 100 ASN A N 1
ATOM 778 C CA . ASN A 1 100 ? -20.280 -4.523 22.196 1.00 95.44 100 ASN A CA 1
ATOM 779 C C . ASN A 1 100 ? -19.058 -4.790 21.308 1.00 95.44 100 ASN A C 1
ATOM 781 O O . ASN A 1 100 ? -17.955 -4.325 21.613 1.00 95.44 100 ASN A O 1
ATOM 785 N N . ALA A 1 101 ? -19.248 -5.489 20.188 1.00 95.19 101 ALA A N 1
ATOM 786 C CA . ALA A 1 101 ? -18.204 -5.718 19.198 1.00 95.19 101 ALA A CA 1
ATOM 787 C C . ALA A 1 101 ? -17.707 -4.391 18.603 1.00 95.19 101 ALA A C 1
ATOM 789 O O . ALA A 1 101 ? -16.496 -4.166 18.531 1.00 95.19 101 ALA A O 1
ATOM 790 N N . ALA A 1 102 ? -18.619 -3.474 18.266 1.00 95.81 102 ALA A N 1
ATOM 791 C CA . ALA A 1 102 ? -18.284 -2.138 17.786 1.00 95.81 102 ALA A CA 1
ATOM 792 C C . ALA A 1 102 ? -17.497 -1.324 18.828 1.00 95.81 102 ALA A C 1
ATOM 794 O O . ALA A 1 102 ? -16.485 -0.711 18.489 1.00 95.81 102 ALA A O 1
ATOM 795 N N . ASN A 1 103 ? -17.884 -1.369 20.106 1.00 95.69 103 ASN A N 1
ATOM 796 C CA . ASN A 1 103 ? -17.160 -0.697 21.192 1.00 95.69 103 ASN A CA 1
ATOM 797 C C . ASN A 1 103 ? -15.738 -1.251 21.384 1.00 95.69 103 ASN A C 1
ATOM 799 O O . ASN A 1 103 ? -14.781 -0.483 21.548 1.00 95.69 103 ASN A O 1
ATOM 803 N N . SER A 1 104 ? -15.577 -2.576 21.322 1.00 95.94 104 SER A N 1
ATOM 804 C CA . SER A 1 104 ? -14.264 -3.231 21.371 1.00 95.94 104 SER A CA 1
ATOM 805 C C . SER A 1 104 ? -13.393 -2.814 20.183 1.00 95.94 104 SER A C 1
ATOM 807 O O . SER A 1 104 ? -12.234 -2.423 20.346 1.00 95.94 104 SER A O 1
ATOM 809 N N . LEU A 1 105 ? -13.979 -2.783 18.986 1.00 96.00 105 LEU A N 1
ATOM 810 C CA . LEU A 1 105 ? -13.295 -2.371 17.769 1.00 96.00 105 LEU A CA 1
ATOM 811 C C . LEU A 1 105 ? -12.897 -0.887 17.788 1.00 96.00 105 LEU A C 1
ATOM 813 O O . LEU A 1 105 ? -11.775 -0.551 17.416 1.00 96.00 105 LEU A O 1
ATOM 817 N N . MET A 1 106 ? -13.757 -0.004 18.294 1.00 94.19 106 MET A N 1
ATOM 818 C CA . MET A 1 106 ? -13.431 1.410 18.507 1.00 94.19 106 MET A CA 1
ATOM 819 C C . MET A 1 106 ? -12.283 1.585 19.503 1.00 94.19 106 MET A C 1
ATOM 821 O O . MET A 1 106 ? -11.395 2.410 19.292 1.00 94.19 106 MET A O 1
ATOM 825 N N . SER A 1 107 ? -12.260 0.786 20.570 1.00 95.75 107 SER A N 1
ATOM 826 C CA . SER A 1 107 ? -11.167 0.790 21.550 1.00 95.75 107 SER A CA 1
ATOM 827 C C . SER A 1 107 ? -9.853 0.323 20.920 1.00 95.75 107 SER A C 1
ATOM 829 O O . SER A 1 107 ? -8.813 0.952 21.120 1.00 95.75 107 SER A O 1
ATOM 831 N N . LYS A 1 108 ? -9.908 -0.711 20.071 1.00 95.75 108 LYS A N 1
ATOM 832 C CA . LYS A 1 108 ? -8.762 -1.176 19.281 1.00 95.75 108 LYS A CA 1
ATOM 833 C C . LYS A 1 108 ? -8.256 -0.104 18.312 1.00 95.75 108 LYS A C 1
ATOM 835 O O . LYS A 1 108 ? -7.054 0.139 18.270 1.00 95.75 108 LYS A O 1
ATOM 840 N N . LEU A 1 109 ? -9.148 0.565 17.578 1.00 95.19 109 LEU A N 1
ATOM 841 C CA . LEU A 1 109 ? -8.781 1.656 16.668 1.00 95.19 109 LEU A CA 1
ATOM 842 C C . LEU A 1 109 ? -8.090 2.802 17.416 1.00 95.19 109 LEU A C 1
ATOM 844 O O . LEU A 1 109 ? -7.057 3.285 16.958 1.00 95.19 109 LEU A O 1
ATOM 848 N N . ARG A 1 110 ? -8.599 3.199 18.591 1.00 93.94 110 ARG A N 1
ATOM 849 C CA . ARG A 1 110 ? -7.941 4.208 19.442 1.00 93.94 110 ARG A CA 1
ATOM 850 C C . ARG A 1 110 ? -6.527 3.776 19.830 1.00 93.94 110 ARG A C 1
ATOM 852 O O . ARG A 1 110 ? -5.592 4.545 19.640 1.00 93.94 110 ARG A O 1
ATOM 859 N N . ALA A 1 111 ? -6.357 2.535 20.289 1.00 92.06 111 ALA A N 1
ATOM 860 C CA . ALA A 1 111 ? -5.046 2.003 20.656 1.00 92.06 111 ALA A CA 1
ATOM 861 C C . ALA A 1 111 ? -4.071 1.939 19.464 1.00 92.06 111 ALA A C 1
ATOM 863 O O . ALA A 1 111 ? -2.891 2.245 19.617 1.00 92.06 111 ALA A O 1
ATOM 864 N N . GLN A 1 112 ? -4.550 1.585 18.266 1.00 93.12 112 GLN A N 1
ATOM 865 C CA . GLN A 1 112 ? -3.732 1.566 17.046 1.00 93.12 112 GLN A CA 1
ATOM 866 C C . GLN A 1 112 ? -3.333 2.967 16.569 1.00 93.12 112 GLN A C 1
ATOM 868 O O . GLN A 1 112 ? -2.273 3.123 15.961 1.00 93.12 112 GLN A O 1
ATOM 873 N N . LEU A 1 113 ? -4.169 3.976 16.823 1.00 91.12 113 LEU A N 1
ATOM 874 C CA . LEU A 1 113 ? -3.897 5.367 16.460 1.00 91.12 113 LEU A CA 1
ATOM 875 C C . LEU A 1 113 ? -2.990 6.084 17.466 1.00 91.12 113 LEU A C 1
ATOM 877 O O . LEU A 1 113 ? -2.322 7.043 17.083 1.00 91.12 113 LEU A O 1
ATOM 881 N N . GLU A 1 114 ? -2.923 5.615 18.714 1.00 88.50 114 GLU A N 1
ATOM 882 C CA . GLU A 1 114 ? -2.151 6.252 19.788 1.00 88.50 114 GLU A CA 1
ATOM 883 C C . GLU A 1 114 ? -0.685 6.549 19.404 1.00 88.50 114 GLU A C 1
ATOM 885 O O . GLU A 1 114 ? -0.262 7.695 19.554 1.00 88.50 114 GLU A O 1
ATOM 890 N N . PRO A 1 115 ? 0.079 5.621 18.790 1.00 85.44 115 PRO A N 1
ATOM 891 C CA . PRO A 1 115 ? 1.462 5.889 18.386 1.00 85.44 115 PRO A CA 1
ATOM 892 C C . PRO A 1 115 ? 1.611 6.975 17.309 1.00 85.44 115 PRO A C 1
ATOM 894 O O . PRO A 1 115 ? 2.676 7.566 17.158 1.00 85.44 115 PRO A O 1
ATOM 897 N N . PHE A 1 116 ? 0.560 7.257 16.535 1.00 85.56 116 PHE A N 1
ATOM 898 C CA . PHE A 1 116 ? 0.592 8.297 15.505 1.00 85.56 116 PHE A CA 1
ATOM 899 C C . PHE A 1 116 ? 0.298 9.691 16.069 1.00 85.56 116 PHE A C 1
ATOM 901 O O . PHE A 1 116 ? 0.616 10.689 15.416 1.00 85.56 116 PHE A O 1
ATOM 908 N N . ARG A 1 117 ? -0.256 9.788 17.287 1.00 84.19 117 ARG A N 1
ATOM 909 C CA . ARG A 1 117 ? -0.565 11.076 17.931 1.00 84.19 117 ARG A CA 1
ATOM 910 C C . ARG A 1 117 ? 0.674 11.935 18.141 1.00 84.19 117 ARG A C 1
ATOM 912 O O . ARG A 1 117 ? 0.581 13.152 18.037 1.00 84.19 117 ARG A O 1
ATOM 919 N N . PHE A 1 118 ? 1.832 11.305 18.318 1.00 79.56 118 PHE A N 1
ATOM 920 C CA . PHE A 1 118 ? 3.140 11.949 18.451 1.00 79.56 118 PHE A CA 1
ATOM 921 C C . PHE A 1 118 ? 3.511 12.897 17.296 1.00 79.56 118 PHE A C 1
ATOM 923 O O . PHE A 1 118 ? 4.311 13.814 17.465 1.00 79.56 118 PHE A O 1
ATOM 930 N N . VAL A 1 119 ? 2.927 12.708 16.110 1.00 78.25 119 VAL A N 1
ATOM 931 C CA . VAL A 1 119 ? 3.153 13.609 14.968 1.00 78.25 119 VAL A CA 1
ATOM 932 C C . VAL A 1 119 ? 2.334 14.891 15.088 1.00 78.25 119 VAL A C 1
ATOM 934 O O . VAL A 1 119 ? 2.774 15.942 14.631 1.00 78.25 119 VAL A O 1
ATOM 937 N N . VAL A 1 120 ? 1.143 14.798 15.678 1.00 78.38 120 VAL A N 1
ATOM 938 C CA . VAL A 1 120 ? 0.159 15.887 15.727 1.00 78.38 120 VAL A CA 1
ATOM 939 C C . VAL A 1 120 ? 0.256 16.666 17.038 1.00 78.38 120 VAL A C 1
ATOM 941 O O . VAL A 1 120 ? -0.023 17.859 17.059 1.00 78.38 120 VAL A O 1
ATOM 944 N N . ASP A 1 121 ? 0.670 16.018 18.127 1.00 82.94 121 ASP A N 1
ATOM 945 C CA . ASP A 1 121 ? 0.772 16.656 19.435 1.00 82.94 121 ASP A CA 1
ATOM 946 C C . ASP A 1 121 ? 2.009 17.570 19.525 1.00 82.94 121 ASP A C 1
ATOM 948 O O . ASP A 1 121 ? 3.166 17.163 19.331 1.00 82.94 121 ASP A O 1
ATOM 952 N N . GLU A 1 122 ? 1.762 18.839 19.848 1.00 76.50 122 GLU A N 1
ATOM 953 C CA . GLU A 1 122 ? 2.794 19.851 20.053 1.00 76.50 122 GLU A CA 1
ATOM 954 C C . GLU A 1 122 ? 3.728 19.487 21.209 1.00 76.50 122 GLU A C 1
ATOM 956 O O . GLU A 1 122 ? 4.929 19.740 21.097 1.00 76.50 122 GLU A O 1
ATOM 961 N N . ARG A 1 123 ? 3.218 18.807 22.246 1.00 81.88 123 ARG A N 1
ATOM 962 C CA . ARG A 1 123 ? 3.958 18.441 23.468 1.00 81.88 123 ARG A CA 1
ATOM 963 C C . ARG A 1 123 ? 4.896 17.245 23.302 1.00 81.88 123 ARG A C 1
ATOM 965 O O . ARG A 1 123 ? 5.606 16.888 24.240 1.00 81.88 123 ARG A O 1
ATOM 972 N N . THR A 1 124 ? 4.908 16.621 22.128 1.00 78.19 124 THR A N 1
ATOM 973 C CA . THR A 1 124 ? 5.725 15.434 21.867 1.00 78.19 124 THR A CA 1
ATOM 974 C C . THR A 1 124 ? 7.224 15.757 21.845 1.00 78.19 124 THR A C 1
ATOM 976 O O . THR A 1 124 ? 7.602 16.768 21.238 1.00 78.19 124 THR A O 1
ATOM 979 N N . PRO A 1 125 ? 8.089 14.878 22.400 1.00 83.62 125 PRO A N 1
ATOM 980 C CA . PRO A 1 125 ? 9.538 14.983 22.256 1.00 83.62 125 PRO A CA 1
ATOM 981 C C . PRO A 1 125 ? 9.973 15.147 20.795 1.00 83.62 125 PRO A C 1
ATOM 983 O O . PRO A 1 125 ? 9.416 14.535 19.875 1.00 83.62 125 PRO A O 1
ATOM 986 N N . TRP A 1 126 ? 10.981 15.987 20.568 1.00 84.19 126 TRP A N 1
ATOM 987 C CA . TRP A 1 126 ? 11.467 16.305 19.224 1.00 84.19 126 TRP A CA 1
ATOM 988 C C . TRP A 1 126 ? 12.074 15.079 18.527 1.00 84.19 126 TRP A C 1
ATOM 990 O O . TRP A 1 126 ? 12.058 15.005 17.297 1.00 84.19 126 TRP A O 1
ATOM 1000 N N . GLU A 1 127 ? 12.562 14.097 19.289 1.00 85.94 127 GLU A N 1
ATOM 1001 C CA . GLU A 1 127 ? 13.116 12.840 18.795 1.00 85.94 127 GLU A CA 1
ATOM 1002 C C . GLU A 1 127 ? 12.090 12.090 17.939 1.00 85.94 127 GLU A C 1
ATOM 1004 O O . GLU A 1 127 ? 12.412 11.676 16.823 1.00 85.94 127 GLU A O 1
ATOM 1009 N N . GLU A 1 128 ? 10.840 12.003 18.398 1.00 84.38 128 GLU A N 1
ATOM 1010 C CA . GLU A 1 128 ? 9.753 11.326 17.682 1.00 84.38 128 GLU A CA 1
ATOM 1011 C C . GLU A 1 128 ? 9.377 12.061 16.402 1.00 84.38 128 GLU A C 1
ATOM 1013 O O . GLU A 1 128 ? 9.275 11.459 15.329 1.00 84.38 128 GLU A O 1
ATOM 1018 N N . LYS A 1 129 ? 9.266 13.392 16.485 1.00 86.19 129 LYS A N 1
ATOM 1019 C CA . LYS A 1 129 ? 8.998 14.239 15.318 1.00 86.19 129 LYS A CA 1
ATOM 1020 C C . LYS A 1 129 ? 10.108 14.085 14.277 1.00 86.19 129 LYS A C 1
ATOM 1022 O O . LYS A 1 129 ? 9.835 13.891 13.092 1.00 86.19 129 LYS A O 1
ATOM 1027 N N . SER A 1 130 ? 11.368 14.092 14.712 1.00 87.19 130 SER A N 1
ATOM 1028 C CA . SER A 1 130 ? 12.524 13.919 13.829 1.00 87.19 130 SER A CA 1
ATOM 1029 C C . SER A 1 130 ? 12.564 12.525 13.192 1.00 87.19 130 SER A C 1
ATOM 1031 O O . SER A 1 130 ? 12.891 12.391 12.010 1.00 87.19 130 SER A O 1
ATOM 1033 N N . ALA A 1 131 ? 12.196 11.477 13.934 1.00 88.12 131 ALA A N 1
ATOM 1034 C CA . ALA A 1 131 ? 12.144 10.111 13.433 1.00 88.12 131 ALA A CA 1
ATOM 1035 C C . ALA A 1 131 ? 11.058 9.951 12.358 1.00 88.12 131 ALA A C 1
ATOM 1037 O O . ALA A 1 131 ? 11.337 9.388 11.293 1.00 88.12 131 ALA A O 1
ATOM 1038 N N . ALA A 1 132 ? 9.873 10.527 12.582 1.00 88.25 132 ALA A N 1
ATOM 1039 C CA . ALA A 1 132 ? 8.794 10.581 11.600 1.00 88.25 132 ALA A CA 1
ATOM 1040 C C . ALA A 1 132 ? 9.215 11.327 10.320 1.00 88.25 132 ALA A C 1
ATOM 1042 O O . ALA A 1 132 ? 9.032 10.816 9.207 1.00 88.25 132 ALA A O 1
ATOM 1043 N N . VAL A 1 133 ? 9.861 12.493 10.456 1.00 89.88 133 VAL A N 1
ATOM 1044 C CA . VAL A 1 133 ? 10.376 13.265 9.311 1.00 89.88 133 VAL A CA 1
ATOM 1045 C C . VAL A 1 133 ? 11.411 12.451 8.532 1.00 89.88 133 VAL A C 1
ATOM 1047 O O . VAL A 1 133 ? 11.246 12.247 7.327 1.00 89.88 133 VAL A O 1
ATOM 1050 N N . ARG A 1 134 ? 12.415 11.877 9.205 1.00 91.19 134 ARG A N 1
ATOM 1051 C CA . ARG A 1 134 ? 13.442 11.024 8.575 1.00 91.19 134 ARG A CA 1
ATOM 1052 C C . ARG A 1 134 ? 12.837 9.826 7.848 1.00 91.19 134 ARG A C 1
ATOM 1054 O O . ARG A 1 134 ? 13.336 9.429 6.790 1.00 91.19 134 ARG A O 1
ATOM 1061 N N . LEU A 1 135 ? 11.790 9.214 8.402 1.00 90.75 135 LEU A N 1
ATOM 1062 C CA . LEU A 1 135 ? 11.067 8.136 7.735 1.00 90.75 135 LEU A CA 1
ATOM 1063 C C . LEU A 1 135 ? 10.425 8.643 6.436 1.00 90.75 135 LEU A C 1
ATOM 1065 O O . LEU A 1 135 ? 10.633 8.040 5.378 1.00 90.75 135 LEU A O 1
ATOM 1069 N N . SER A 1 136 ? 9.708 9.767 6.489 1.00 91.12 136 SER A N 1
ATOM 1070 C CA . SER A 1 136 ? 9.045 10.349 5.316 1.00 91.12 136 SER A CA 1
ATOM 1071 C C . SER A 1 136 ? 10.039 10.702 4.197 1.00 91.12 136 SER A C 1
ATOM 1073 O O . SER A 1 136 ? 9.834 10.341 3.034 1.00 91.12 136 SER A O 1
ATOM 1075 N N . GLU A 1 137 ? 11.188 11.284 4.546 1.00 94.94 137 GLU A N 1
ATOM 1076 C CA . GLU A 1 137 ? 12.266 11.596 3.609 1.00 94.94 137 GLU A CA 1
ATOM 1077 C C . GLU A 1 137 ? 12.848 10.338 2.962 1.00 94.94 137 GLU A C 1
ATOM 1079 O O . GLU A 1 137 ? 13.051 10.297 1.743 1.00 94.94 137 GLU A O 1
ATOM 1084 N N . LYS A 1 138 ? 13.077 9.272 3.745 1.00 93.75 138 LYS A N 1
ATOM 1085 C CA . LYS A 1 138 ? 13.532 7.973 3.219 1.00 93.75 138 LYS A CA 1
ATOM 1086 C C . LYS A 1 138 ? 12.532 7.399 2.215 1.00 93.75 138 LYS A C 1
ATOM 1088 O O . LYS A 1 138 ? 12.948 6.905 1.161 1.00 93.75 138 LYS A O 1
ATOM 1093 N N . LEU A 1 139 ? 11.232 7.491 2.495 1.00 92.44 139 LEU A N 1
ATOM 1094 C CA . LEU A 1 139 ? 10.167 7.062 1.583 1.00 92.44 139 LEU A CA 1
ATOM 1095 C C . LEU A 1 139 ? 10.176 7.869 0.277 1.00 92.44 139 LEU A C 1
ATOM 1097 O O . LEU A 1 139 ? 10.166 7.279 -0.809 1.00 92.44 139 LEU A O 1
ATOM 1101 N N . LEU A 1 140 ? 10.262 9.199 0.353 1.00 95.00 140 LEU A N 1
ATOM 1102 C CA . LEU A 1 140 ? 10.332 10.069 -0.826 1.00 95.00 140 LEU A CA 1
ATOM 1103 C C . LEU A 1 140 ? 11.598 9.813 -1.653 1.00 95.00 140 LEU A C 1
ATOM 1105 O O . LEU A 1 140 ? 11.528 9.674 -2.879 1.00 95.00 140 LEU A O 1
ATOM 1109 N N . LYS A 1 141 ? 12.753 9.672 -0.992 1.00 96.56 141 LYS A N 1
ATOM 1110 C CA . LYS A 1 141 ? 14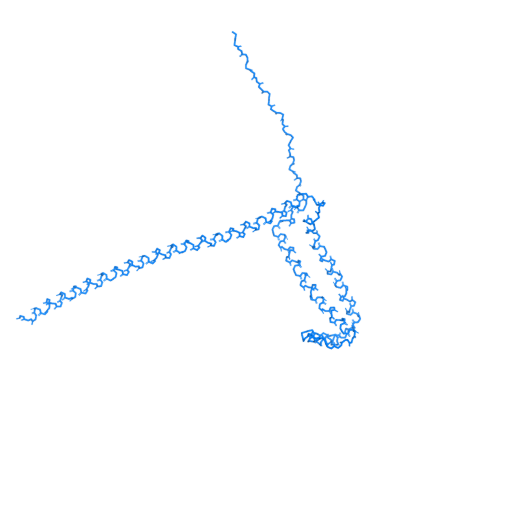.027 9.320 -1.633 1.00 96.56 141 LYS A CA 1
ATOM 1111 C C . LYS A 1 141 ? 13.935 7.967 -2.335 1.00 96.56 141 LYS A C 1
ATOM 1113 O O . LYS A 1 141 ? 14.370 7.847 -3.481 1.00 96.56 141 LYS A O 1
ATOM 1118 N N . SER A 1 142 ? 13.327 6.967 -1.696 1.00 94.38 142 SER A N 1
ATOM 1119 C CA . SER A 1 142 ? 13.110 5.642 -2.284 1.00 94.38 142 SER A CA 1
ATOM 1120 C C . SER A 1 142 ? 12.229 5.707 -3.537 1.00 94.38 142 SER A C 1
ATOM 1122 O O . SER A 1 142 ? 12.619 5.188 -4.590 1.00 94.38 142 SER A O 1
ATOM 1124 N N . LYS A 1 143 ? 11.094 6.425 -3.478 1.00 95.81 143 LYS A N 1
ATOM 1125 C CA . LYS A 1 143 ? 10.205 6.654 -4.634 1.00 95.81 143 LYS A CA 1
ATOM 1126 C C . LYS A 1 143 ? 10.952 7.324 -5.791 1.00 95.81 143 LYS A C 1
ATOM 1128 O O . LYS A 1 143 ? 10.919 6.827 -6.920 1.00 95.81 143 LYS A O 1
ATOM 1133 N N . ARG A 1 144 ? 11.692 8.402 -5.507 1.00 96.81 144 ARG A N 1
ATOM 1134 C CA . ARG A 1 144 ? 12.502 9.126 -6.499 1.00 96.81 144 ARG A CA 1
ATOM 1135 C C . ARG A 1 144 ? 13.555 8.221 -7.135 1.00 96.81 144 ARG A C 1
ATOM 1137 O O . ARG A 1 144 ? 13.651 8.167 -8.360 1.00 96.81 144 ARG A O 1
ATOM 1144 N N . ASN A 1 145 ? 14.299 7.469 -6.325 1.00 97.75 145 ASN A N 1
ATOM 1145 C CA . ASN A 1 145 ? 15.336 6.557 -6.804 1.00 97.75 145 ASN A CA 1
ATOM 1146 C C . ASN A 1 145 ? 14.755 5.435 -7.681 1.00 97.75 145 ASN A C 1
ATOM 1148 O O . ASN A 1 145 ? 15.328 5.091 -8.712 1.00 97.75 145 ASN A O 1
ATOM 1152 N N . LYS A 1 146 ? 13.590 4.881 -7.323 1.00 97.75 146 LYS A N 1
ATOM 1153 C CA . LYS A 1 146 ? 12.902 3.871 -8.143 1.00 97.75 146 LYS A CA 1
ATOM 1154 C C . LYS A 1 146 ? 12.557 4.420 -9.531 1.00 97.75 146 LYS A C 1
ATOM 1156 O O . LYS A 1 146 ? 12.840 3.764 -10.532 1.00 97.75 146 LYS A O 1
ATOM 1161 N N . LEU A 1 147 ? 11.991 5.626 -9.603 1.00 97.50 147 LEU A N 1
ATOM 1162 C CA . LEU A 1 147 ? 11.661 6.279 -10.876 1.00 97.50 147 LEU A CA 1
ATOM 1163 C C . LEU A 1 147 ? 12.908 6.623 -11.694 1.00 97.50 147 LEU A C 1
ATOM 1165 O O . LEU A 1 147 ? 12.918 6.436 -12.910 1.00 97.50 147 LEU A O 1
ATOM 1169 N N . TRP A 1 148 ? 13.963 7.099 -11.034 1.00 98.12 148 TRP A N 1
ATOM 1170 C CA . TRP A 1 148 ? 15.232 7.395 -11.689 1.00 98.12 148 TRP A CA 1
ATOM 1171 C C . TRP A 1 148 ? 15.871 6.136 -12.282 1.00 98.12 148 TRP A C 1
ATOM 1173 O O . TRP A 1 148 ? 16.226 6.137 -13.459 1.00 98.12 148 TRP A O 1
ATOM 1183 N N . ARG A 1 149 ? 15.925 5.030 -11.526 1.00 98.00 149 ARG A N 1
ATOM 1184 C CA . ARG A 1 149 ? 16.428 3.738 -12.021 1.00 98.00 149 ARG A CA 1
ATOM 1185 C C . ARG A 1 149 ? 15.633 3.236 -13.223 1.00 98.00 149 ARG A C 1
ATOM 1187 O O . ARG A 1 149 ? 16.242 2.813 -14.199 1.00 98.00 149 ARG A O 1
ATOM 1194 N N . LYS A 1 150 ? 14.299 3.350 -13.195 1.00 97.62 150 LYS A N 1
ATOM 1195 C CA . LYS A 1 150 ? 13.445 3.017 -14.349 1.00 97.62 150 LYS A CA 1
ATOM 1196 C C . LYS A 1 150 ? 13.802 3.849 -15.584 1.00 97.62 150 LYS A C 1
ATOM 1198 O O . LYS A 1 150 ? 14.011 3.289 -16.654 1.00 97.62 150 LYS A O 1
ATOM 1203 N N . ARG A 1 151 ? 13.921 5.174 -15.434 1.00 98.06 151 ARG A N 1
ATOM 1204 C CA . ARG A 1 151 ? 14.294 6.078 -16.537 1.00 98.06 151 ARG A CA 1
ATOM 1205 C C . ARG A 1 151 ? 15.688 5.779 -17.086 1.00 98.06 151 ARG A C 1
ATOM 1207 O O . ARG A 1 151 ? 15.860 5.748 -18.299 1.00 98.06 151 ARG A O 1
ATOM 1214 N N . LYS A 1 152 ? 16.666 5.530 -16.211 1.00 98.19 152 LYS A N 1
ATOM 1215 C CA . LYS A 1 152 ? 18.029 5.155 -16.610 1.00 98.19 152 LYS A CA 1
ATOM 1216 C C . LYS A 1 152 ? 18.037 3.830 -17.375 1.00 98.19 152 LYS A C 1
ATOM 1218 O O . LYS A 1 152 ? 18.625 3.764 -18.446 1.00 98.19 152 LYS A O 1
ATOM 1223 N N . GLY A 1 153 ? 17.342 2.813 -16.861 1.00 97.88 153 GLY A N 1
ATOM 1224 C CA . GLY A 1 153 ? 17.201 1.517 -17.527 1.00 97.88 153 GLY A CA 1
ATOM 1225 C C . GLY A 1 153 ? 16.577 1.636 -18.917 1.00 97.88 153 GLY A C 1
ATOM 1226 O O . GLY A 1 153 ? 17.097 1.050 -19.860 1.00 97.88 153 GLY A O 1
ATOM 1227 N N . LYS A 1 154 ? 15.535 2.468 -19.067 1.00 97.56 154 LYS A N 1
ATOM 1228 C CA . LYS A 1 154 ? 14.905 2.736 -20.367 1.00 97.56 154 LYS A CA 1
ATOM 1229 C C . LYS A 1 154 ? 15.894 3.330 -21.376 1.00 97.56 154 LYS A C 1
ATOM 1231 O O . LYS A 1 154 ? 16.029 2.787 -22.463 1.00 97.56 154 LYS A O 1
ATOM 1236 N N . ARG A 1 155 ? 16.644 4.371 -20.994 1.00 97.44 155 ARG A N 1
ATOM 1237 C CA . ARG A 1 155 ? 17.651 4.985 -21.883 1.00 97.44 155 ARG A CA 1
ATOM 1238 C C . ARG A 1 155 ? 18.734 3.995 -22.309 1.00 97.44 155 ARG A C 1
ATOM 1240 O O . ARG A 1 155 ? 19.142 3.995 -23.460 1.00 97.44 155 ARG A O 1
ATOM 1247 N N . ILE A 1 156 ? 19.197 3.143 -21.391 1.00 97.62 156 ILE A N 1
ATOM 1248 C CA . ILE A 1 156 ? 20.194 2.110 -21.713 1.00 97.62 156 ILE A CA 1
ATOM 1249 C C . ILE A 1 156 ? 19.617 1.096 -22.709 1.00 97.62 156 ILE A C 1
ATOM 1251 O O . ILE A 1 156 ? 20.301 0.715 -23.654 1.00 97.62 156 ILE A O 1
ATOM 1255 N N . ALA A 1 157 ? 18.366 0.670 -22.521 1.00 97.62 157 ALA A N 1
ATOM 1256 C CA . ALA A 1 157 ? 17.699 -0.244 -23.443 1.00 97.62 157 ALA A CA 1
ATOM 1257 C C . ALA A 1 157 ? 17.501 0.380 -24.836 1.00 97.62 157 ALA A C 1
ATOM 1259 O O . ALA A 1 157 ? 17.761 -0.292 -25.827 1.00 97.62 157 ALA A O 1
ATOM 1260 N N . GLU A 1 158 ? 17.112 1.657 -24.905 1.00 97.31 158 GLU A N 1
ATOM 1261 C CA . GLU A 1 158 ? 16.983 2.419 -26.156 1.00 97.31 158 GLU A CA 1
ATOM 1262 C C . GLU A 1 158 ? 18.325 2.524 -26.897 1.00 97.31 158 GLU A C 1
ATOM 1264 O O . GLU A 1 158 ? 18.381 2.255 -28.092 1.00 97.31 158 GLU A O 1
ATOM 1269 N N . MET A 1 159 ? 19.418 2.850 -26.195 1.00 96.81 159 MET A N 1
ATOM 1270 C CA . MET A 1 159 ? 20.761 2.893 -26.795 1.00 96.81 159 MET A CA 1
ATOM 1271 C C . MET A 1 159 ? 21.179 1.532 -27.361 1.00 96.81 159 MET A C 1
ATOM 1273 O O . MET A 1 159 ? 21.618 1.453 -28.502 1.00 96.81 159 MET A O 1
ATOM 1277 N N . ARG A 1 160 ? 20.976 0.451 -26.597 1.00 96.12 160 ARG A N 1
ATOM 1278 C CA . ARG A 1 160 ? 21.282 -0.917 -27.051 1.00 96.12 160 ARG A CA 1
ATOM 1279 C C . ARG A 1 160 ? 20.402 -1.379 -28.212 1.00 96.12 160 ARG A C 1
ATOM 1281 O O . ARG A 1 160 ? 20.817 -2.233 -28.984 1.00 96.12 160 ARG A O 1
ATOM 1288 N N . ALA A 1 161 ? 19.165 -0.893 -28.297 1.00 96.31 161 ALA A N 1
ATOM 1289 C CA . ALA A 1 161 ? 18.281 -1.200 -29.415 1.00 96.31 161 ALA A CA 1
ATOM 1290 C C . ALA A 1 161 ? 18.784 -0.537 -30.702 1.00 96.31 161 ALA A C 1
ATOM 1292 O O . ALA A 1 161 ? 18.897 -1.220 -31.710 1.00 96.31 161 ALA A O 1
ATOM 1293 N N . LYS A 1 162 ? 19.177 0.742 -30.635 1.00 96.38 162 LYS A N 1
ATOM 1294 C CA . LYS A 1 162 ? 19.774 1.457 -31.773 1.00 96.38 162 LYS A CA 1
ATOM 1295 C C . LYS A 1 162 ? 21.050 0.788 -32.276 1.00 96.38 162 LYS A C 1
ATOM 1297 O O . LYS A 1 162 ? 21.189 0.581 -33.470 1.00 96.38 162 LYS A O 1
ATOM 1302 N N . GLU A 1 163 ? 21.933 0.398 -31.360 1.00 95.50 163 GLU A N 1
ATOM 1303 C CA . GLU A 1 163 ? 23.158 -0.334 -31.696 1.00 95.50 163 GLU A CA 1
ATOM 1304 C C . GLU A 1 163 ? 22.848 -1.648 -32.435 1.00 95.50 163 GLU A C 1
ATOM 1306 O O . GLU A 1 163 ? 23.429 -1.925 -33.479 1.00 95.50 163 GLU A O 1
ATOM 1311 N N . ARG A 1 164 ? 21.870 -2.434 -31.958 1.00 93.94 164 ARG A N 1
ATOM 1312 C CA . ARG A 1 164 ? 21.423 -3.643 -32.671 1.00 93.94 164 ARG A CA 1
ATOM 1313 C C . ARG A 1 164 ? 20.846 -3.339 -34.050 1.00 93.94 164 ARG A C 1
ATOM 1315 O O . ARG A 1 164 ? 21.193 -4.022 -35.000 1.00 93.94 164 ARG A O 1
ATOM 1322 N N . GLU A 1 165 ? 20.015 -2.307 -34.180 1.00 95.44 165 GLU A N 1
ATOM 1323 C CA . GLU A 1 165 ? 19.472 -1.905 -35.483 1.00 95.44 165 GLU A CA 1
ATOM 1324 C C . GLU A 1 165 ? 20.571 -1.499 -36.476 1.00 95.44 165 GLU A C 1
ATOM 1326 O O . GLU A 1 165 ? 20.420 -1.717 -37.678 1.00 95.44 165 GLU A O 1
ATOM 1331 N N . GLU A 1 166 ? 21.657 -0.887 -36.000 1.00 95.88 166 GLU A N 1
ATOM 1332 C CA . GLU A 1 166 ? 22.826 -0.548 -36.817 1.00 95.88 166 GLU A CA 1
ATOM 1333 C C . GLU A 1 166 ? 23.573 -1.801 -37.282 1.00 95.88 166 GLU A C 1
ATOM 1335 O O . GLU A 1 166 ? 23.889 -1.901 -38.469 1.00 95.88 166 GLU A O 1
ATOM 1340 N N . PHE A 1 167 ? 23.771 -2.785 -36.400 1.00 94.81 167 PHE A N 1
ATOM 1341 C CA . PHE A 1 167 ? 24.323 -4.086 -36.785 1.00 94.81 167 PHE A CA 1
ATOM 1342 C C . PHE A 1 167 ? 23.431 -4.807 -37.798 1.00 94.81 167 PHE A C 1
ATOM 1344 O O . PHE A 1 167 ? 23.910 -5.190 -38.861 1.00 94.81 167 PHE A O 1
ATOM 1351 N N . ASP A 1 168 ? 22.122 -4.876 -37.554 1.00 95.62 168 ASP A N 1
ATOM 1352 C CA . ASP A 1 168 ? 21.179 -5.514 -38.476 1.00 95.62 168 ASP A CA 1
ATOM 1353 C C . ASP A 1 168 ? 21.168 -4.821 -39.852 1.00 95.62 168 ASP A C 1
ATOM 1355 O O . ASP A 1 168 ? 20.947 -5.457 -40.884 1.00 95.62 168 ASP A O 1
ATOM 1359 N N . LYS A 1 169 ? 21.376 -3.496 -39.898 1.00 96.06 169 LYS A N 1
ATOM 1360 C CA . LYS A 1 169 ? 21.530 -2.752 -41.161 1.00 96.06 169 LYS A CA 1
ATOM 1361 C C . LYS A 1 169 ? 22.819 -3.131 -41.881 1.00 96.06 169 LYS A C 1
ATOM 1363 O O . LYS A 1 169 ? 22.779 -3.302 -43.098 1.00 96.06 169 LYS A O 1
ATOM 1368 N N . ALA A 1 170 ? 23.933 -3.238 -41.160 1.00 95.75 170 ALA A N 1
ATOM 1369 C CA . ALA A 1 170 ? 25.214 -3.634 -41.734 1.00 95.75 170 ALA A CA 1
ATOM 1370 C C . ALA A 1 170 ? 25.162 -5.067 -42.283 1.00 95.75 170 ALA A C 1
ATOM 1372 O O . ALA A 1 170 ? 25.597 -5.298 -43.410 1.00 95.75 170 ALA A O 1
ATOM 1373 N N . ASP A 1 171 ? 24.545 -5.989 -41.543 1.00 96.25 171 ASP A N 1
ATOM 1374 C CA . ASP A 1 171 ? 24.357 -7.378 -41.966 1.00 96.25 171 ASP A CA 1
ATOM 1375 C C . ASP A 1 171 ? 23.513 -7.460 -43.240 1.00 96.25 171 ASP A C 1
ATOM 1377 O O . ASP A 1 171 ? 23.940 -8.065 -44.225 1.00 96.25 171 ASP A O 1
ATOM 1381 N N . ARG A 1 172 ? 22.372 -6.753 -43.285 1.00 95.75 172 ARG A N 1
ATOM 1382 C CA . ARG A 1 172 ? 21.553 -6.674 -44.507 1.00 95.75 172 ARG A CA 1
ATOM 1383 C C . ARG A 1 172 ? 22.329 -6.098 -45.687 1.00 95.75 172 ARG A C 1
ATOM 1385 O O . ARG A 1 172 ? 22.252 -6.641 -46.784 1.00 95.75 172 ARG A O 1
ATOM 1392 N N . ALA A 1 173 ? 23.097 -5.030 -45.479 1.00 96.38 173 ALA A N 1
ATOM 1393 C CA . ALA A 1 173 ? 23.905 -4.438 -46.542 1.00 96.38 173 ALA A CA 1
A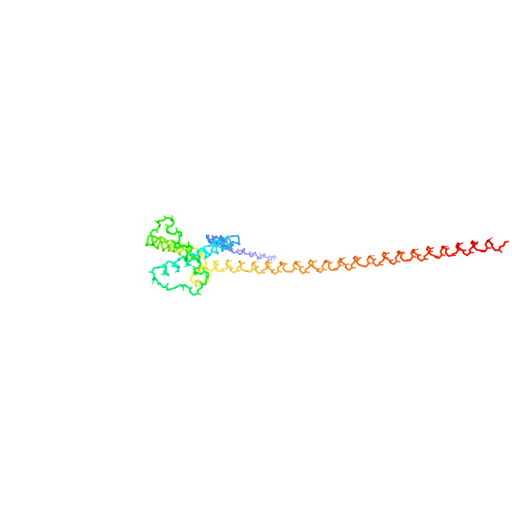TOM 1394 C C . ALA A 1 173 ? 24.983 -5.410 -47.057 1.00 96.38 173 ALA A C 1
ATOM 1396 O O . ALA A 1 173 ? 25.237 -5.468 -48.261 1.00 96.38 173 ALA A O 1
ATOM 1397 N N . ALA A 1 174 ? 25.593 -6.197 -46.168 1.00 96.25 174 ALA A N 1
ATOM 1398 C CA . ALA A 1 174 ? 26.571 -7.215 -46.533 1.00 96.25 174 ALA A CA 1
ATOM 1399 C C . ALA A 1 174 ? 25.934 -8.385 -47.300 1.00 96.25 174 ALA A C 1
ATOM 1401 O O . ALA A 1 174 ? 26.519 -8.870 -48.272 1.00 96.25 174 ALA A O 1
ATOM 1402 N N . ASP A 1 175 ? 24.745 -8.830 -46.891 1.00 96.62 175 ASP A N 1
ATOM 1403 C CA . ASP A 1 175 ? 23.972 -9.850 -47.605 1.00 96.62 175 ASP A CA 1
ATOM 1404 C C . ASP A 1 175 ? 23.558 -9.359 -48.998 1.00 96.62 175 ASP A C 1
ATOM 1406 O O . ASP A 1 175 ? 23.737 -10.071 -49.987 1.00 96.62 175 ASP A O 1
ATOM 1410 N N . GLU A 1 176 ? 23.078 -8.117 -49.104 1.00 96.62 176 GLU A N 1
ATOM 1411 C CA . GLU A 1 176 ? 22.746 -7.487 -50.383 1.00 96.62 176 GLU A CA 1
ATOM 1412 C C . GLU A 1 176 ? 23.968 -7.369 -51.298 1.00 96.62 176 GLU A C 1
ATOM 1414 O O . GLU A 1 176 ? 23.874 -7.641 -52.497 1.00 96.62 176 GLU A O 1
ATOM 1419 N N . TRP A 1 177 ? 25.124 -6.983 -50.754 1.00 97.06 177 TRP A N 1
ATOM 1420 C CA . TRP A 1 177 ? 26.365 -6.906 -51.520 1.00 97.06 177 TRP A CA 1
ATOM 1421 C C . TRP A 1 177 ? 26.791 -8.284 -52.035 1.00 97.06 177 TRP A C 1
ATOM 1423 O O . TRP A 1 177 ? 27.057 -8.437 -53.229 1.00 97.06 177 TRP A O 1
ATOM 1433 N N . ARG A 1 178 ? 26.754 -9.312 -51.176 1.00 95.69 178 ARG A N 1
ATOM 1434 C CA . ARG A 1 178 ? 27.030 -10.701 -51.574 1.00 95.69 178 ARG A CA 1
ATOM 1435 C C . ARG A 1 178 ? 26.074 -11.180 -52.665 1.00 95.69 178 ARG A C 1
ATOM 1437 O O . ARG A 1 178 ? 26.517 -11.780 -53.640 1.00 95.69 178 ARG A O 1
ATOM 1444 N N . ALA A 1 179 ? 24.782 -10.885 -52.542 1.00 96.31 179 ALA A N 1
ATOM 1445 C CA . ALA A 1 179 ? 23.791 -11.254 -53.548 1.00 96.31 179 ALA A CA 1
ATOM 1446 C C . ALA A 1 179 ? 24.068 -10.592 -54.910 1.00 96.31 179 ALA A C 1
ATOM 1448 O O . ALA A 1 179 ? 23.911 -11.239 -55.949 1.00 96.31 179 ALA A O 1
ATOM 1449 N N . ARG A 1 180 ? 24.512 -9.326 -54.919 1.00 95.56 180 ARG A N 1
ATOM 1450 C CA . ARG A 1 180 ? 24.885 -8.606 -56.150 1.00 95.56 180 ARG A CA 1
ATOM 1451 C C . ARG A 1 180 ? 26.101 -9.224 -56.833 1.00 95.56 180 ARG A C 1
ATOM 1453 O O . ARG A 1 180 ? 26.058 -9.415 -58.047 1.00 95.56 180 ARG A O 1
ATOM 1460 N N . GLU A 1 181 ? 27.141 -9.571 -56.078 1.00 96.06 181 GLU A N 1
ATOM 1461 C CA . GLU A 1 181 ? 28.336 -10.207 -56.648 1.00 96.06 181 GLU A CA 1
ATOM 1462 C C . GLU A 1 181 ? 28.015 -11.596 -57.212 1.00 96.06 181 GLU A C 1
ATOM 1464 O O . GLU A 1 181 ? 28.335 -11.875 -58.365 1.00 96.06 181 GLU A O 1
ATOM 1469 N N . ILE A 1 182 ? 27.249 -12.417 -56.485 1.00 94.44 182 ILE A N 1
ATOM 1470 C CA . ILE A 1 182 ? 26.789 -13.720 -56.996 1.00 94.44 182 ILE A CA 1
ATOM 1471 C C . ILE A 1 182 ? 25.982 -13.546 -58.292 1.00 94.44 182 ILE A C 1
ATOM 1473 O O . ILE A 1 182 ? 26.185 -14.279 -59.259 1.00 94.44 182 ILE A O 1
ATOM 1477 N N . ALA A 1 183 ? 25.068 -12.573 -58.346 1.00 94.75 183 ALA A N 1
ATOM 1478 C CA . ALA A 1 183 ? 24.281 -12.305 -59.548 1.00 94.75 183 ALA A CA 1
ATOM 1479 C C . ALA A 1 183 ? 25.159 -11.892 -60.743 1.00 94.75 183 ALA A C 1
ATOM 1481 O O . ALA A 1 183 ? 24.900 -12.323 -61.872 1.00 94.75 183 ALA A O 1
ATOM 1482 N N . LYS A 1 184 ? 26.204 -11.095 -60.499 1.00 95.06 184 LYS A N 1
ATOM 1483 C CA . LYS A 1 184 ? 27.175 -10.674 -61.512 1.00 95.06 184 LYS A CA 1
ATOM 1484 C C . LYS A 1 184 ? 27.985 -11.859 -62.039 1.00 95.06 184 LYS A C 1
ATOM 1486 O O . LYS A 1 184 ? 28.066 -12.025 -63.256 1.00 95.06 184 LYS A O 1
ATOM 1491 N N . ASP A 1 185 ? 28.490 -12.715 -61.158 1.00 93.75 185 ASP A N 1
ATOM 1492 C CA . ASP A 1 185 ? 29.232 -13.922 -61.534 1.00 93.75 185 ASP A CA 1
ATOM 1493 C C . ASP A 1 185 ? 28.355 -14.884 -62.349 1.00 93.75 185 ASP A C 1
ATOM 1495 O O . ASP A 1 185 ? 28.747 -15.354 -63.420 1.00 93.75 185 ASP A O 1
ATOM 1499 N N . VAL A 1 186 ? 27.110 -15.110 -61.914 1.00 93.31 186 VAL A N 1
ATOM 1500 C CA . VAL A 1 186 ? 26.133 -15.928 -62.652 1.00 93.31 186 VAL A CA 1
ATOM 1501 C C . VAL A 1 186 ? 25.844 -15.340 -64.037 1.00 93.31 186 VAL A C 1
ATOM 1503 O O . VAL A 1 186 ? 25.704 -16.088 -65.011 1.00 93.31 186 VAL A O 1
ATOM 1506 N N . ALA A 1 187 ? 25.746 -14.013 -64.155 1.00 90.81 187 ALA A N 1
ATOM 1507 C CA . ALA A 1 187 ? 25.556 -13.346 -65.439 1.00 90.81 187 ALA A CA 1
ATOM 1508 C C . ALA A 1 187 ? 26.770 -13.537 -66.361 1.00 90.81 187 ALA A C 1
ATOM 1510 O O . ALA A 1 187 ? 26.589 -13.883 -67.530 1.00 90.81 187 ALA A O 1
ATOM 1511 N N . GLN A 1 188 ? 27.993 -13.397 -65.841 1.00 89.19 188 GLN A N 1
ATOM 1512 C CA . GLN A 1 188 ? 29.222 -13.626 -66.607 1.00 89.19 188 GLN A CA 1
ATOM 1513 C C . GLN A 1 188 ? 29.329 -15.073 -67.099 1.00 89.19 188 GLN A C 1
ATOM 1515 O O . GLN A 1 188 ? 29.537 -15.296 -68.293 1.00 89.19 188 GLN A O 1
ATOM 1520 N N . VAL A 1 189 ? 29.089 -16.061 -66.229 1.00 88.75 189 VAL A N 1
ATOM 1521 C CA . VAL A 1 189 ? 29.078 -17.486 -66.610 1.00 88.75 189 VAL A CA 1
ATOM 1522 C C . VAL A 1 189 ? 28.050 -17.758 -67.710 1.00 88.75 189 VAL A C 1
ATOM 1524 O O . VAL A 1 189 ? 28.333 -18.492 -68.658 1.00 88.75 189 VAL A O 1
ATOM 1527 N N . LYS A 1 190 ? 26.859 -17.146 -67.639 1.00 87.62 190 LYS A N 1
ATOM 1528 C CA . LYS A 1 190 ? 25.838 -17.275 -68.693 1.00 87.62 190 LYS A CA 1
ATOM 1529 C C . LYS A 1 190 ? 26.294 -16.687 -70.027 1.00 87.62 190 LYS A C 1
ATOM 1531 O O . LYS A 1 190 ? 26.016 -17.300 -71.056 1.00 87.62 190 LYS A O 1
ATOM 1536 N N . VAL A 1 191 ? 26.967 -15.535 -70.029 1.00 84.25 191 VAL A N 1
ATOM 1537 C CA . VAL A 1 191 ? 27.505 -14.925 -71.256 1.00 84.25 191 VAL A CA 1
ATOM 1538 C C . VAL A 1 191 ? 28.572 -15.827 -71.868 1.00 84.25 191 VAL A C 1
ATOM 1540 O O . VAL A 1 191 ? 28.427 -16.198 -73.028 1.00 84.25 191 VAL A O 1
ATOM 1543 N N . VAL A 1 192 ? 29.559 -16.268 -71.079 1.00 80.44 192 VAL A N 1
ATOM 1544 C CA . VAL A 1 192 ? 30.621 -17.184 -71.537 1.00 80.44 192 VAL A CA 1
ATOM 1545 C C . VAL A 1 192 ? 30.032 -18.478 -72.096 1.00 80.44 192 VAL A C 1
ATOM 1547 O O . VAL A 1 192 ? 30.440 -18.952 -73.154 1.00 80.44 192 VAL A O 1
ATOM 1550 N N . LYS A 1 193 ? 29.024 -19.045 -71.423 1.00 77.56 193 LYS A N 1
ATOM 1551 C CA . LYS A 1 193 ? 28.352 -20.252 -71.904 1.00 77.56 193 LYS A CA 1
ATOM 1552 C C . LYS A 1 193 ? 27.634 -20.010 -73.233 1.00 77.56 193 LYS A C 1
ATOM 1554 O O . LYS A 1 193 ? 27.742 -20.851 -74.118 1.00 77.56 193 LYS A O 1
ATOM 1559 N N . ARG A 1 194 ? 26.938 -18.880 -73.405 1.00 71.69 194 ARG A N 1
ATOM 1560 C CA . ARG A 1 194 ? 26.280 -18.534 -74.680 1.00 71.69 194 ARG A CA 1
ATOM 1561 C C . ARG A 1 194 ? 27.287 -18.328 -75.809 1.00 71.69 194 ARG A C 1
ATOM 1563 O O . ARG A 1 194 ? 27.058 -18.844 -76.892 1.00 71.69 194 ARG A O 1
ATOM 1570 N N . THR A 1 195 ? 28.404 -17.648 -75.557 1.00 70.31 195 THR A N 1
ATOM 1571 C CA . THR A 1 195 ? 29.444 -17.440 -76.577 1.00 70.31 195 THR A CA 1
ATOM 1572 C C . THR A 1 195 ? 30.127 -18.747 -76.979 1.00 70.31 195 THR A C 1
ATOM 1574 O O . THR A 1 195 ? 30.461 -18.913 -78.143 1.00 70.31 195 THR A O 1
ATOM 1577 N N . PHE A 1 196 ? 30.274 -19.703 -76.054 1.00 66.69 196 PHE A N 1
ATOM 1578 C CA . PHE A 1 196 ? 30.817 -21.034 -76.355 1.00 66.69 196 PHE A CA 1
ATOM 1579 C C . PHE A 1 196 ? 29.879 -21.930 -77.178 1.00 66.69 196 PHE A C 1
ATOM 1581 O O . PHE A 1 196 ? 30.366 -22.825 -77.850 1.00 66.69 196 PHE A O 1
ATOM 1588 N N . HIS A 1 197 ? 28.558 -21.731 -77.107 1.00 64.19 197 HIS A N 1
ATOM 1589 C CA . HIS A 1 197 ? 27.577 -22.523 -77.871 1.00 64.19 197 HIS A CA 1
ATOM 1590 C C . HIS A 1 197 ? 27.183 -21.865 -79.210 1.00 64.19 197 HIS A C 1
ATOM 1592 O O . HIS A 1 197 ? 26.371 -22.425 -79.941 1.00 64.19 197 HIS A O 1
ATOM 1598 N N . SER A 1 198 ? 27.702 -20.668 -79.509 1.00 55.41 198 SER A N 1
ATOM 1599 C CA . SER A 1 198 ? 27.478 -19.943 -80.773 1.00 55.41 198 SER A CA 1
ATOM 1600 C C . SER A 1 198 ? 28.651 -20.028 -81.761 1.00 55.41 198 SER A C 1
ATOM 1602 O O . SER A 1 198 ? 28.531 -19.480 -82.854 1.00 55.41 198 SER A O 1
ATOM 1604 N N . ASN A 1 199 ? 29.741 -20.703 -81.386 1.00 48.47 199 ASN A N 1
ATOM 1605 C CA . ASN A 1 199 ? 30.841 -21.119 -82.265 1.00 48.47 199 ASN A CA 1
ATOM 1606 C C . ASN A 1 199 ? 30.726 -22.618 -82.546 1.00 48.47 199 ASN A C 1
ATOM 1608 O O . ASN A 1 199 ? 31.132 -23.027 -83.653 1.00 48.47 199 ASN A O 1
#

Secondary structure (DSSP, 8-state):
-PPPP--PPPPPPPP--PPP---TTTTTTSHHHHHHHHHHHHHHHHHHHHHHHHHHHHHHHHTTPPSPSSHHHHHHHHHHHHHHHHHT--HHHHHHHHHHHHHHHHHHHHHHHGGGHHHH-TTS-HHHHHHHHHHHHHHHHHHHHHHHHHHHHHHHHHHHHHHHHHHHHHHHHHHHHHHHHHHHHHHHHHHHHHHHT--

pLDDT: mean 84.18, std 14.11, range [42.66, 98.19]

InterPro domains:
  IPR052831 Apoptosis-promoting protein [PTHR48190] (4-191)

Sequence (199 aa):
MNPVPFTAAPPPPWPQMVPPYPSPSSGFWGNRNVHERLRELQDTLALAKAMQKELEVLVTMRDNAGPAEDEKMASIDVGFSKYLEDKKIDLGMQAFHSVNAANSLMSKLRAQLEPFRFVVDERTPWEEKSAAVRLSEKLLKSKRNKLWRKRKGKRIAEMRAKEREEFDKADRAADEWRAREIAKDVAQVKVVKRTFHSN

Foldseek 3Di:
DDDDDDDDDDDPDDPPPDPPDLPPLLVCLPPVNVVVLVVVLVVLVVVLVVLVLVLVLLVCVVVVPPQDPDPVSNVVNVVVVVVCVVVVPDSVNVNVVSVVVNVVSVVVNCVSCVSVVLCVDPPHDVSSVVSNVVSVVVVVVVVVVVVVVVVVVVVVVVVVVVVVVVVVVVVVVVVVVVVVVVVVVVVVVVVVVVVVVVD

Organism: Rhizo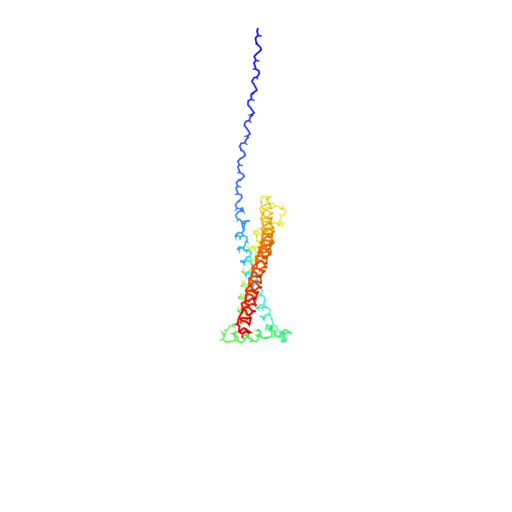phora mucronata (NCBI:txid61149)

Radius of gyration: 40.3 Å; chains: 1; bounding box: 111×55×110 Å